Protein AF-A0AAV2QMF7-F1 (afdb_monomer_lite)

Secondary structure (DSSP, 8-state):
--HHHHHHHHHHHHHHHHHHH-HHHHHHHHHHHHHHHHHHHHHHHHHTT-GGGGSHHHHHHHIIIIIHHHHHHHTTTT--BSSS-HHHHHSPPP-------------------------SS-TTS-S----TT-TTS-------------------------TTSSS---HHHHHHHSTT--S-S--SS---B-TT-PPPHHHHHHHHHHHHHHTSHHHHHHHHHHHHHHHHTT--SS---S-SHHHHHHHHHHHHHHHHTT--S--HHHHHHHHHHHHHHHHHHHHHHHHHHHHHHHHTTS-------S-------HHHHHHHHHHHHHHHHHHHHHHHH-

Radius of gyration: 25.07 Å; chains: 1; bounding box: 83×51×61 Å

Sequence (342 aa):
IPVSERFSFLLTTLLSDIAAQDEKVREEILSTQVEVLSSLINVITRSTRDEQLRNFNAKVSLCRGPVSVLLGLARALGRSTSGDPLFLRIFPPPTIPVPVMTDATPHMAKKKSFTNFRSIIPRTLSMNIATDAISLVSCDSDRDASFRTPSHAVVGKRPILQTYQSVPYDPKCYFFQKYGSSFGASLPQATEYDHTLVFSIQHLQTVLAVAKKLLGSDVLNVLDDIAREVYNNGALKIFPYKTLRETINLVMVTLLRELLAYQKDLPVPFTRDVQIFVKGLYLSGQTELAGHQQQQVVAGQVEGGEVSTGAAQPTVNIFRLTVQANAACVDLLVWATADESG

Organism: Meganyctiphanes norvegica (NCBI:txid48144)

Structure (mmCIF, N/CA/C/O backbone):
data_AF-A0AAV2QMF7-F1
#
_entry.id   AF-A0AAV2QMF7-F1
#
loop_
_atom_site.group_PDB
_atom_site.id
_atom_site.type_symbol
_atom_site.label_atom_id
_atom_site.label_alt_id
_atom_site.label_comp_id
_atom_site.label_asym_id
_atom_site.label_entity_id
_atom_site.label_seq_id
_atom_site.pdbx_PDB_ins_code
_atom_site.Cartn_x
_atom_site.Cartn_y
_atom_site.Cartn_z
_atom_site.occupancy
_atom_site.B_iso_or_equiv
_atom_site.auth_seq_id
_atom_site.auth_comp_id
_atom_site.auth_asym_id
_atom_site.auth_atom_id
_atom_site.pdbx_PDB_model_num
ATOM 1 N N . ILE A 1 1 ? -4.443 -5.698 -14.751 1.00 86.00 1 ILE A N 1
ATOM 2 C CA . ILE A 1 1 ? -3.505 -5.987 -13.637 1.00 86.00 1 ILE A CA 1
ATOM 3 C C . ILE A 1 1 ? -3.122 -7.470 -13.596 1.00 86.00 1 ILE A C 1
ATOM 5 O O . ILE A 1 1 ? -3.929 -8.278 -14.062 1.00 86.00 1 ILE A O 1
ATOM 9 N N . PRO A 1 2 ? -1.935 -7.825 -13.071 1.00 91.19 2 PRO A N 1
ATOM 10 C CA . PRO A 1 2 ? -1.463 -9.203 -12.898 1.00 91.19 2 PRO A CA 1
ATOM 11 C C . PRO A 1 2 ? -2.437 -10.110 -12.128 1.00 91.19 2 PRO A C 1
ATOM 13 O O . PRO A 1 2 ? -3.201 -9.656 -11.277 1.00 91.19 2 PRO A O 1
ATOM 16 N N . VAL A 1 3 ? -2.395 -11.419 -12.402 1.00 92.19 3 VAL A N 1
ATOM 17 C CA . VAL A 1 3 ? -3.284 -12.415 -11.763 1.00 92.19 3 VAL A CA 1
ATOM 18 C C . VAL A 1 3 ? -3.038 -12.516 -10.255 1.00 92.19 3 VAL A C 1
ATOM 20 O O . VAL A 1 3 ? -3.988 -12.576 -9.482 1.00 92.19 3 VAL A O 1
ATOM 23 N N . SER A 1 4 ? -1.775 -12.481 -9.836 1.00 94.81 4 SER A N 1
ATOM 24 C CA . SER A 1 4 ? -1.359 -12.478 -8.428 1.00 94.81 4 SER A CA 1
ATOM 25 C C . SER A 1 4 ? -1.878 -11.258 -7.669 1.00 94.81 4 SER A C 1
ATOM 27 O O . SER A 1 4 ? -2.303 -11.385 -6.525 1.00 94.81 4 SER A O 1
ATOM 29 N N . GLU A 1 5 ? -1.919 -10.096 -8.323 1.00 94.94 5 GLU A N 1
ATOM 30 C CA . GLU A 1 5 ? -2.494 -8.880 -7.750 1.00 94.94 5 GLU A CA 1
ATOM 31 C C . GLU A 1 5 ? -4.006 -9.016 -7.537 1.00 94.94 5 GLU A C 1
ATOM 33 O O . GLU A 1 5 ? -4.508 -8.688 -6.465 1.00 94.94 5 GLU A O 1
ATOM 38 N N . ARG A 1 6 ? -4.734 -9.558 -8.526 1.00 92.19 6 ARG A N 1
ATOM 39 C CA . ARG A 1 6 ? -6.180 -9.827 -8.406 1.00 92.19 6 ARG A CA 1
ATOM 40 C C . ARG A 1 6 ? -6.476 -10.800 -7.275 1.00 92.19 6 ARG A C 1
ATOM 42 O O . ARG A 1 6 ? -7.369 -10.546 -6.475 1.00 92.19 6 ARG A O 1
ATOM 49 N N . PHE A 1 7 ? -5.736 -11.906 -7.231 1.00 94.81 7 PHE A N 1
ATOM 50 C CA . PHE A 1 7 ? -5.901 -12.930 -6.207 1.00 94.81 7 PHE A CA 1
ATOM 51 C C . PHE A 1 7 ? -5.664 -12.355 -4.811 1.00 94.81 7 PHE A C 1
ATOM 53 O O . PHE A 1 7 ? -6.526 -12.489 -3.952 1.00 94.81 7 PHE A O 1
ATOM 60 N N . SER A 1 8 ? -4.539 -11.661 -4.616 1.00 96.38 8 SER A N 1
ATOM 61 C CA . SER A 1 8 ? -4.196 -11.036 -3.337 1.00 96.38 8 SER A CA 1
ATOM 62 C C . SER A 1 8 ? -5.264 -10.029 -2.907 1.00 96.38 8 SER A C 1
ATOM 64 O O . SER A 1 8 ? -5.786 -10.126 -1.802 1.00 96.38 8 SER A O 1
ATOM 66 N N . PHE A 1 9 ? -5.702 -9.154 -3.822 1.00 93.25 9 PHE A N 1
ATOM 67 C CA . PHE A 1 9 ? -6.790 -8.212 -3.556 1.00 93.25 9 PHE A CA 1
ATOM 68 C C . PHE A 1 9 ? -8.065 -8.921 -3.088 1.00 93.25 9 PHE A C 1
ATOM 70 O O . PHE A 1 9 ? -8.631 -8.532 -2.071 1.00 93.25 9 PHE A O 1
ATOM 77 N N . LEU A 1 10 ? -8.515 -9.961 -3.799 1.00 92.50 10 LEU A N 1
ATOM 78 C CA . LEU A 1 10 ? -9.740 -10.707 -3.480 1.00 92.50 10 LEU A CA 1
ATOM 79 C C . LEU A 1 10 ? -9.632 -11.547 -2.199 1.00 92.50 10 LEU A C 1
ATOM 81 O O . LEU A 1 10 ? -10.622 -11.698 -1.486 1.00 92.50 10 LEU A O 1
ATOM 85 N N . LEU A 1 11 ? -8.453 -12.081 -1.893 1.00 94.94 11 LEU A N 1
ATOM 86 C CA . LEU A 1 11 ? -8.226 -12.828 -0.661 1.00 94.94 11 LEU A CA 1
ATOM 87 C C . LEU A 1 11 ? -8.240 -11.894 0.551 1.00 94.94 11 LEU A C 1
ATOM 89 O O . LEU A 1 11 ? -8.970 -12.140 1.505 1.00 94.94 11 LEU A O 1
ATOM 93 N N . THR A 1 12 ? -7.484 -10.795 0.496 1.00 94.19 12 THR A N 1
ATOM 94 C CA . THR A 1 12 ? -7.473 -9.777 1.556 1.00 94.19 12 THR A CA 1
ATOM 95 C C . THR A 1 12 ? -8.864 -9.199 1.766 1.00 94.19 12 THR A C 1
ATOM 97 O O . THR A 1 12 ? -9.311 -9.078 2.897 1.00 94.19 12 THR A O 1
ATOM 100 N N . THR A 1 13 ? -9.568 -8.941 0.662 1.00 89.94 13 THR A N 1
ATOM 101 C CA . THR A 1 13 ? -10.980 -8.560 0.628 1.00 89.94 13 THR A CA 1
ATOM 102 C C . THR A 1 13 ? -11.839 -9.457 1.505 1.00 89.94 13 THR A C 1
ATOM 104 O O . THR A 1 13 ? -12.491 -8.972 2.423 1.00 89.94 13 THR A O 1
ATOM 107 N N . LEU A 1 14 ? -11.821 -10.756 1.213 1.00 91.44 14 LEU A N 1
ATOM 108 C CA . LEU A 1 14 ? -12.642 -11.745 1.892 1.00 91.44 14 LEU A CA 1
ATOM 109 C C . LEU A 1 14 ? -12.274 -11.853 3.374 1.00 91.44 14 LEU A C 1
ATOM 111 O O . LEU A 1 14 ? -13.153 -11.904 4.225 1.00 91.44 14 LEU A O 1
ATOM 115 N N . LEU A 1 15 ? -10.977 -11.865 3.679 1.00 93.44 15 LEU A N 1
ATOM 116 C CA . LEU A 1 15 ? -10.480 -11.958 5.048 1.00 93.44 15 LEU A CA 1
ATOM 117 C C . LEU A 1 15 ? -10.889 -10.746 5.890 1.00 93.44 15 LEU A C 1
ATOM 119 O O . LEU A 1 15 ? -11.312 -10.921 7.027 1.00 93.44 15 LEU A O 1
ATOM 123 N N . SER A 1 16 ? -10.804 -9.533 5.343 1.00 90.56 16 SER A N 1
ATOM 124 C CA . SER A 1 16 ? -11.229 -8.332 6.063 1.00 90.56 16 SER A CA 1
ATOM 125 C C . SER A 1 16 ? -12.748 -8.293 6.267 1.00 90.56 16 SER A C 1
ATOM 127 O O . SER A 1 16 ? -13.198 -7.922 7.348 1.00 90.56 16 SER A O 1
ATOM 129 N N . ASP A 1 17 ? -13.533 -8.771 5.293 1.00 87.88 17 ASP A N 1
ATOM 130 C CA . ASP A 1 17 ? -14.988 -8.906 5.440 1.00 87.88 17 ASP A CA 1
ATOM 131 C C . ASP A 1 17 ? -15.342 -9.939 6.545 1.00 87.88 17 ASP A C 1
ATOM 133 O O . ASP A 1 17 ? -16.231 -9.691 7.359 1.00 87.88 17 ASP A O 1
ATOM 137 N N . ILE A 1 18 ? -14.605 -11.058 6.646 1.00 90.75 18 ILE A N 1
ATOM 138 C CA . ILE A 1 18 ? -14.751 -12.045 7.739 1.00 90.75 18 ILE A CA 1
ATOM 139 C C . ILE A 1 18 ? -14.362 -11.432 9.091 1.00 90.75 18 ILE A C 1
ATOM 141 O O . ILE A 1 18 ? -15.109 -11.559 10.055 1.00 90.75 18 ILE A O 1
ATOM 145 N N . ALA A 1 19 ? -13.220 -10.744 9.167 1.00 91.69 19 ALA A N 1
ATOM 146 C CA . ALA A 1 19 ? -12.740 -10.112 10.396 1.00 91.69 19 ALA A CA 1
ATOM 147 C C . ALA A 1 19 ? -13.703 -9.032 10.919 1.00 91.69 19 ALA A C 1
ATOM 149 O O . ALA A 1 19 ? -13.799 -8.814 12.128 1.00 91.69 19 ALA A O 1
ATOM 150 N N . ALA A 1 20 ? -14.422 -8.350 10.024 1.00 88.38 20 ALA A N 1
ATOM 151 C CA . ALA A 1 20 ? -15.444 -7.385 10.411 1.00 88.38 20 ALA A CA 1
ATOM 152 C C . ALA A 1 20 ? -16.624 -8.082 11.109 1.00 88.38 20 ALA A C 1
ATOM 154 O O . ALA A 1 20 ? -17.065 -7.623 12.163 1.00 88.38 20 ALA A O 1
ATOM 155 N N . GLN A 1 21 ? -17.067 -9.224 10.571 1.00 87.62 21 GLN A N 1
ATOM 156 C CA . GLN A 1 21 ? -18.252 -9.953 11.038 1.00 87.62 21 GLN A CA 1
ATOM 157 C C . GLN A 1 21 ? -18.001 -10.893 12.227 1.00 87.62 21 GLN A C 1
ATOM 159 O O . GLN A 1 21 ? -18.918 -11.111 13.018 1.00 87.62 21 GLN A O 1
ATOM 164 N N . ASP A 1 22 ? -16.798 -11.458 12.367 1.00 90.69 22 ASP A N 1
ATOM 165 C CA . ASP A 1 22 ? -16.467 -12.420 13.426 1.00 90.69 22 ASP A CA 1
ATOM 166 C C . ASP A 1 22 ? -15.308 -11.933 14.307 1.00 90.69 22 ASP A C 1
ATOM 168 O O . ASP A 1 22 ? -14.131 -11.979 13.940 1.00 90.69 22 ASP A O 1
ATOM 172 N N . GLU A 1 23 ? -15.654 -11.511 15.524 1.00 91.69 23 GLU A N 1
ATOM 173 C CA . GLU A 1 23 ? -14.710 -11.021 16.533 1.00 91.69 23 GLU A CA 1
ATOM 174 C C . GLU A 1 23 ? -13.682 -12.064 16.972 1.00 91.69 23 GLU A C 1
ATOM 176 O O . GLU A 1 23 ? -12.573 -11.694 17.355 1.00 91.69 23 GLU A O 1
ATOM 181 N N . LYS A 1 24 ? -14.012 -13.361 16.910 1.00 95.12 24 LYS A N 1
ATOM 182 C CA . LYS A 1 24 ? -13.142 -14.425 17.436 1.00 95.12 24 LYS A CA 1
ATOM 183 C C . LYS A 1 24 ? -11.885 -14.617 16.599 1.00 95.12 24 LYS A C 1
ATOM 185 O O . LYS A 1 24 ? -10.844 -14.962 17.144 1.00 95.12 24 LYS A O 1
ATOM 190 N N . VAL A 1 25 ? -11.998 -14.405 15.289 1.00 95.19 25 VAL A N 1
ATOM 191 C CA . VAL A 1 25 ? -10.900 -14.563 14.320 1.00 95.19 25 VAL A CA 1
ATOM 192 C C . VAL A 1 25 ? -10.323 -13.223 13.865 1.00 95.19 25 VAL A C 1
ATOM 194 O O . VAL A 1 25 ? -9.306 -13.198 13.174 1.00 95.19 25 VAL A O 1
ATOM 197 N N . ARG A 1 26 ? -10.950 -12.100 14.250 1.00 94.25 26 ARG A N 1
ATOM 198 C CA . ARG A 1 26 ? -10.574 -10.746 13.824 1.00 94.25 26 ARG A CA 1
ATOM 199 C C . ARG A 1 26 ? -9.091 -10.467 14.043 1.00 94.25 26 ARG A C 1
ATOM 201 O O . ARG A 1 26 ? -8.394 -10.155 13.084 1.00 94.25 26 ARG A O 1
ATOM 208 N N . GLU A 1 27 ? -8.605 -10.606 15.273 1.00 95.25 27 GLU A N 1
ATOM 209 C CA . GLU A 1 27 ? -7.217 -10.255 15.600 1.00 95.25 27 GLU A CA 1
ATOM 210 C C . GLU A 1 27 ? -6.204 -11.158 14.887 1.00 95.25 27 GLU A C 1
ATOM 212 O O . GLU A 1 27 ? -5.203 -10.668 14.370 1.00 95.25 27 GLU A O 1
ATOM 217 N N . GLU A 1 28 ? -6.492 -12.458 14.773 1.00 96.94 28 GLU A N 1
ATOM 218 C CA . GLU A 1 28 ? -5.644 -13.403 14.037 1.00 96.94 28 GLU A CA 1
ATOM 219 C C . GLU A 1 28 ? -5.527 -13.008 12.558 1.00 96.94 28 GLU A C 1
ATOM 221 O O . GLU A 1 28 ? -4.426 -12.974 12.000 1.00 96.94 28 GLU A O 1
ATOM 226 N N . ILE A 1 29 ? -6.648 -12.639 11.929 1.00 96.62 29 ILE A N 1
ATOM 227 C CA . ILE A 1 29 ? -6.669 -12.177 10.540 1.00 96.62 29 ILE A CA 1
ATOM 228 C C . ILE A 1 29 ? -5.890 -10.868 10.390 1.00 96.62 29 ILE A C 1
ATOM 230 O O . ILE A 1 29 ? -5.050 -10.767 9.493 1.00 96.62 29 ILE A O 1
ATOM 234 N N . LEU A 1 30 ? -6.151 -9.870 11.240 1.00 95.62 30 LEU A N 1
ATOM 235 C CA . LEU A 1 30 ? -5.487 -8.567 11.155 1.00 95.62 30 LEU A CA 1
ATOM 236 C C . LEU A 1 30 ? -3.976 -8.701 11.365 1.00 95.62 30 LEU A C 1
ATOM 238 O O . LEU A 1 30 ? -3.201 -8.171 10.566 1.00 95.62 30 LEU A O 1
ATOM 242 N N . SER A 1 31 ? -3.560 -9.463 12.377 1.00 97.12 31 SER A N 1
ATOM 243 C CA . SER A 1 31 ? -2.152 -9.733 12.661 1.00 97.12 31 SER A CA 1
ATOM 244 C C . SER A 1 31 ? -1.474 -10.427 11.477 1.00 97.12 31 SER A C 1
ATOM 246 O O . SER A 1 31 ? -0.483 -9.923 10.946 1.00 97.12 31 SER A O 1
ATOM 248 N N . THR A 1 32 ? -2.089 -11.486 10.939 1.00 97.81 32 THR A N 1
ATOM 249 C CA . THR A 1 32 ? -1.570 -12.207 9.765 1.00 97.81 32 THR A CA 1
ATOM 250 C C . THR A 1 32 ? -1.454 -11.298 8.537 1.00 97.81 32 THR A C 1
ATOM 252 O O . THR A 1 32 ? -0.455 -11.341 7.818 1.00 97.81 32 THR A O 1
ATOM 255 N N . GLN A 1 33 ? -2.446 -10.441 8.271 1.00 97.25 33 GLN A N 1
ATOM 256 C CA . GLN A 1 33 ? -2.397 -9.506 7.141 1.00 97.25 33 GLN A CA 1
ATOM 257 C C . GLN A 1 33 ? -1.235 -8.508 7.271 1.00 97.25 33 GLN A C 1
ATOM 259 O O . GLN A 1 33 ? -0.536 -8.247 6.286 1.00 97.25 33 GLN A O 1
ATOM 264 N N . VAL A 1 34 ? -0.997 -7.980 8.476 1.00 98.06 34 VAL A N 1
ATOM 265 C CA . VAL A 1 34 ? 0.117 -7.064 8.774 1.00 98.06 34 VAL A CA 1
ATOM 266 C C . VAL A 1 34 ? 1.467 -7.780 8.666 1.00 98.06 34 VAL A C 1
ATOM 268 O O . VAL A 1 34 ? 2.410 -7.237 8.082 1.00 98.06 34 VAL A O 1
ATOM 271 N N . GLU A 1 35 ? 1.566 -9.014 9.159 1.00 98.19 35 GLU A N 1
ATOM 272 C CA . GLU A 1 35 ? 2.768 -9.845 9.042 1.00 98.19 35 GLU A CA 1
ATOM 273 C C . GLU A 1 35 ? 3.115 -10.150 7.583 1.00 98.19 35 GLU A C 1
ATOM 275 O O . GLU A 1 35 ? 4.265 -9.979 7.168 1.00 98.19 35 GLU A O 1
ATOM 280 N N . VAL A 1 36 ? 2.125 -10.535 6.771 1.00 98.06 36 VAL A N 1
ATOM 281 C CA . VAL A 1 36 ? 2.316 -10.792 5.337 1.00 98.06 36 VAL A CA 1
ATOM 282 C C . VAL A 1 36 ? 2.730 -9.513 4.609 1.00 98.06 36 VAL A C 1
ATOM 284 O O . VAL A 1 36 ? 3.658 -9.561 3.799 1.00 98.06 36 VAL A O 1
ATOM 287 N N . LEU A 1 37 ? 2.116 -8.364 4.919 1.00 98.38 37 LEU A N 1
ATOM 288 C CA . LEU A 1 37 ? 2.515 -7.068 4.360 1.00 98.38 37 LEU A CA 1
ATOM 289 C C . LEU A 1 37 ? 3.988 -6.769 4.670 1.00 98.38 37 LEU A C 1
ATOM 291 O O . LEU A 1 37 ? 4.770 -6.463 3.766 1.00 98.38 37 LEU A O 1
ATOM 295 N N . SER A 1 38 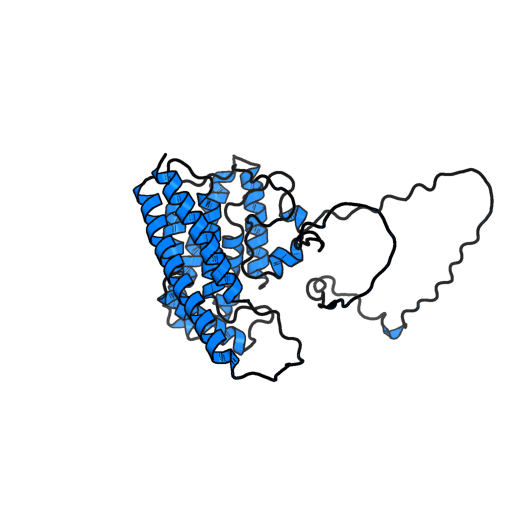? 4.375 -6.902 5.939 1.00 98.25 38 SER A N 1
ATOM 296 C CA . SER A 1 38 ? 5.746 -6.677 6.396 1.00 98.25 38 SER A CA 1
ATOM 297 C C . SER A 1 38 ? 6.732 -7.635 5.727 1.00 98.25 38 SER A C 1
ATOM 299 O O . SER A 1 38 ? 7.778 -7.212 5.228 1.00 98.25 38 SER A O 1
ATOM 301 N N . SER A 1 39 ? 6.392 -8.922 5.647 1.00 98.12 39 SER A N 1
ATOM 302 C CA . SER A 1 39 ? 7.209 -9.949 5.001 1.00 98.12 39 SER A CA 1
ATOM 303 C C . SER A 1 39 ? 7.415 -9.662 3.512 1.00 98.12 39 SER A C 1
ATOM 305 O O . SER A 1 39 ? 8.555 -9.647 3.044 1.00 98.12 39 SER A O 1
ATOM 307 N N . LEU A 1 40 ? 6.349 -9.329 2.776 1.00 97.75 40 LEU A N 1
ATOM 308 C CA . LEU A 1 40 ? 6.420 -8.981 1.353 1.00 97.75 40 LEU A CA 1
ATOM 309 C C . LEU A 1 40 ? 7.310 -7.765 1.106 1.00 97.75 40 LEU A C 1
ATOM 311 O O . LEU A 1 40 ? 8.187 -7.813 0.243 1.00 97.75 40 LEU A O 1
ATOM 315 N N . ILE A 1 41 ? 7.129 -6.694 1.882 1.00 98.25 41 ILE A N 1
ATOM 316 C CA . ILE A 1 41 ? 7.960 -5.492 1.761 1.00 98.25 41 ILE A CA 1
ATOM 317 C C . ILE A 1 41 ? 9.418 -5.819 2.082 1.00 98.25 41 ILE A C 1
ATOM 319 O O . ILE A 1 41 ? 10.323 -5.395 1.366 1.00 98.25 41 ILE A O 1
ATOM 323 N N . ASN A 1 42 ? 9.668 -6.621 3.116 1.00 97.38 42 ASN A N 1
ATOM 324 C CA . ASN A 1 42 ? 11.018 -7.046 3.461 1.00 97.38 42 ASN A CA 1
ATOM 325 C C . ASN A 1 42 ? 11.670 -7.884 2.361 1.00 97.38 42 ASN A C 1
ATOM 327 O O . ASN A 1 42 ? 12.850 -7.668 2.088 1.00 97.38 42 ASN A O 1
ATOM 331 N N . VAL A 1 43 ? 10.930 -8.791 1.719 1.00 96.69 43 VAL A N 1
ATOM 332 C CA . VAL A 1 43 ? 11.403 -9.541 0.548 1.00 96.69 43 VAL A CA 1
ATOM 333 C C . VAL A 1 43 ? 11.747 -8.577 -0.582 1.00 96.69 43 VAL A C 1
ATOM 335 O O . VAL A 1 43 ? 12.875 -8.606 -1.057 1.00 96.69 43 VAL A O 1
ATOM 338 N N . ILE A 1 44 ? 10.838 -7.667 -0.945 1.00 96.94 44 ILE A N 1
ATOM 339 C CA . ILE A 1 44 ? 11.048 -6.702 -2.033 1.00 96.94 44 ILE A CA 1
ATOM 340 C C . ILE A 1 44 ? 12.289 -5.841 -1.772 1.00 96.94 44 ILE A C 1
ATOM 342 O O . ILE A 1 44 ? 13.188 -5.793 -2.608 1.00 96.94 44 ILE A O 1
ATOM 346 N N . THR A 1 45 ? 12.398 -5.213 -0.598 1.00 95.75 45 THR A N 1
ATOM 347 C CA . THR A 1 45 ? 13.546 -4.353 -0.271 1.00 95.75 45 THR A CA 1
ATOM 348 C C . THR A 1 45 ? 14.859 -5.127 -0.119 1.00 95.75 45 THR A C 1
ATOM 350 O O . THR A 1 45 ? 15.935 -4.566 -0.317 1.00 95.75 45 THR A O 1
ATOM 353 N N . ARG A 1 46 ? 14.820 -6.404 0.284 1.00 94.06 46 ARG A N 1
ATOM 354 C CA . ARG A 1 46 ? 16.026 -7.246 0.291 1.00 94.06 46 ARG A CA 1
ATOM 355 C C . ARG A 1 46 ? 16.441 -7.584 -1.133 1.00 94.06 46 ARG A C 1
ATOM 357 O O . ARG A 1 46 ? 17.615 -7.438 -1.449 1.00 94.06 46 ARG A O 1
ATOM 364 N N . SER A 1 47 ? 15.488 -7.946 -1.992 1.00 92.81 47 SER A N 1
ATOM 365 C CA . SER A 1 47 ? 15.751 -8.228 -3.400 1.00 92.81 47 SER A CA 1
ATOM 366 C C . SER A 1 47 ? 16.397 -7.037 -4.099 1.00 92.81 47 SER A C 1
ATOM 368 O O . SER A 1 47 ? 17.369 -7.241 -4.812 1.00 92.81 47 SER A O 1
ATOM 370 N N . THR A 1 48 ? 15.966 -5.794 -3.844 1.00 90.69 48 THR A N 1
ATOM 371 C CA . THR A 1 48 ? 16.590 -4.603 -4.463 1.00 90.69 48 THR A CA 1
ATOM 372 C C . THR A 1 48 ? 18.069 -4.404 -4.106 1.00 90.69 48 THR A C 1
ATOM 374 O O . THR A 1 48 ? 18.723 -3.561 -4.708 1.00 90.69 48 THR A O 1
ATOM 377 N N . ARG A 1 49 ? 18.599 -5.141 -3.122 1.00 88.62 49 ARG A N 1
ATOM 378 C CA . ARG A 1 49 ? 20.012 -5.120 -2.707 1.00 88.62 49 ARG A CA 1
ATOM 379 C C . ARG A 1 49 ? 20.762 -6.402 -3.082 1.00 88.62 49 ARG A C 1
ATOM 381 O O . ARG A 1 49 ? 21.944 -6.515 -2.779 1.00 88.62 49 ARG A O 1
ATOM 388 N N . ASP A 1 50 ? 20.071 -7.378 -3.660 1.00 88.56 50 ASP A N 1
ATOM 389 C CA . ASP A 1 50 ? 20.619 -8.689 -3.983 1.00 88.56 50 ASP A CA 1
ATOM 390 C C . ASP A 1 50 ? 21.249 -8.675 -5.383 1.00 88.56 50 ASP A C 1
ATOM 392 O O . ASP A 1 50 ? 20.595 -8.344 -6.374 1.00 88.56 50 ASP A O 1
ATOM 396 N N . GLU A 1 51 ? 22.510 -9.093 -5.478 1.00 78.69 51 GLU A N 1
ATOM 397 C CA . GLU A 1 51 ? 23.230 -9.263 -6.746 1.00 78.69 51 GLU A CA 1
ATOM 398 C C . GLU A 1 51 ? 22.519 -10.248 -7.693 1.00 78.69 51 GLU A C 1
ATOM 400 O O . GLU A 1 51 ? 22.610 -10.113 -8.915 1.00 78.69 51 GLU A O 1
ATOM 405 N N . GLN A 1 52 ? 21.751 -11.210 -7.161 1.00 77.38 52 GLN A N 1
ATOM 406 C CA . GLN A 1 52 ? 20.949 -12.144 -7.963 1.00 77.38 52 GLN A CA 1
ATOM 407 C C . GLN A 1 52 ? 19.859 -11.442 -8.783 1.00 77.38 52 GLN A C 1
ATOM 409 O O . GLN A 1 52 ? 19.426 -11.971 -9.811 1.00 77.38 52 GLN A O 1
ATOM 414 N N . LEU A 1 53 ? 19.448 -10.228 -8.398 1.00 82.25 53 LEU A N 1
ATOM 415 C CA . LEU A 1 53 ? 18.468 -9.439 -9.143 1.00 82.25 53 LEU A CA 1
ATOM 416 C C . LEU A 1 53 ? 19.017 -8.918 -10.483 1.00 82.25 53 LEU A C 1
ATOM 418 O O . LEU A 1 53 ? 18.261 -8.392 -11.297 1.00 82.25 53 LEU A O 1
ATOM 422 N N . ARG A 1 54 ? 20.309 -9.133 -10.773 1.00 79.56 54 ARG A N 1
ATOM 423 C CA . ARG A 1 54 ? 20.890 -8.948 -12.113 1.00 79.56 54 ARG A CA 1
ATOM 424 C C . ARG A 1 54 ? 20.363 -9.970 -13.122 1.00 79.56 54 ARG A C 1
ATOM 426 O O . ARG A 1 54 ? 20.308 -9.666 -14.311 1.00 79.56 54 ARG A O 1
ATOM 433 N N . ASN A 1 55 ? 19.937 -11.152 -12.670 1.00 92.00 55 ASN A N 1
ATOM 434 C CA . ASN A 1 55 ? 19.306 -12.148 -13.530 1.00 92.00 55 ASN A CA 1
ATOM 435 C C . ASN A 1 55 ? 17.900 -11.683 -13.939 1.00 92.00 55 ASN A C 1
ATOM 437 O O . ASN A 1 55 ? 17.026 -11.462 -13.099 1.00 92.00 55 ASN A O 1
ATOM 441 N N . PHE A 1 56 ? 17.651 -11.605 -15.245 1.00 92.81 56 PHE A N 1
ATOM 442 C CA . PHE A 1 56 ? 16.360 -11.186 -15.784 1.00 92.81 56 PHE A CA 1
ATOM 443 C C . PHE A 1 56 ? 15.186 -12.057 -15.294 1.00 92.81 56 PHE A C 1
ATOM 445 O O . PHE A 1 56 ? 14.117 -11.538 -14.979 1.00 92.81 56 PHE A O 1
ATOM 452 N N . ASN A 1 57 ? 15.379 -13.369 -15.123 1.00 93.44 57 ASN A N 1
ATOM 453 C CA . ASN A 1 57 ? 14.323 -14.245 -14.597 1.00 93.44 57 ASN A CA 1
ATOM 454 C C . ASN A 1 57 ? 13.964 -13.928 -13.135 1.00 93.44 57 ASN A C 1
ATOM 456 O O . ASN A 1 57 ? 12.804 -14.083 -12.735 1.00 93.44 57 ASN A O 1
ATOM 460 N N . ALA A 1 58 ? 14.927 -13.448 -12.341 1.00 94.44 58 ALA A N 1
ATOM 461 C CA . ALA A 1 58 ? 14.677 -12.992 -10.976 1.00 94.44 58 ALA A CA 1
ATOM 462 C C . ALA A 1 58 ? 13.842 -11.701 -10.975 1.00 94.44 58 ALA A C 1
ATOM 464 O O . ALA A 1 58 ? 12.863 -11.613 -10.234 1.00 94.44 58 ALA A O 1
ATOM 465 N N . LYS A 1 59 ? 14.144 -10.756 -11.880 1.00 95.19 59 LYS A N 1
ATOM 466 C CA . LYS A 1 59 ? 13.354 -9.529 -12.103 1.00 95.19 59 LYS A CA 1
ATOM 467 C C . LYS A 1 59 ? 11.899 -9.844 -12.462 1.00 95.19 59 LYS A C 1
ATOM 469 O O . LYS A 1 59 ? 10.972 -9.348 -11.823 1.00 95.19 59 LYS A O 1
ATOM 474 N N . VAL A 1 60 ? 11.691 -10.744 -13.427 1.00 95.56 60 VAL A N 1
ATOM 475 C CA . VAL A 1 60 ? 10.350 -11.197 -13.837 1.00 95.56 60 VAL A CA 1
ATOM 476 C C . VAL A 1 60 ? 9.603 -11.850 -12.671 1.00 95.56 60 VAL A C 1
ATOM 478 O O . VAL A 1 60 ? 8.420 -11.573 -12.465 1.00 95.56 60 VAL A O 1
ATOM 481 N N . SER A 1 61 ? 10.282 -12.686 -11.881 1.00 95.12 61 SER A N 1
ATOM 482 C CA . SER A 1 61 ? 9.689 -13.356 -10.716 1.00 95.12 61 SER A CA 1
ATOM 483 C C . SER A 1 61 ? 9.298 -12.367 -9.615 1.00 95.12 61 SER A C 1
ATOM 485 O O . SER A 1 61 ? 8.212 -12.492 -9.046 1.00 95.12 61 SER A O 1
ATOM 487 N N . LEU A 1 62 ? 10.126 -11.347 -9.366 1.00 96.19 62 LEU A N 1
ATOM 488 C CA . LEU A 1 62 ? 9.844 -10.268 -8.418 1.00 96.19 62 LEU A CA 1
ATOM 489 C C . LEU A 1 62 ? 8.583 -9.483 -8.818 1.00 96.19 62 LEU A C 1
ATOM 491 O O . LEU A 1 62 ? 7.684 -9.294 -7.996 1.00 96.19 62 LEU A O 1
ATOM 495 N N . CYS A 1 63 ? 8.485 -9.085 -10.092 1.00 95.94 63 CYS A N 1
ATOM 496 C CA . CYS A 1 63 ? 7.324 -8.376 -10.633 1.00 95.94 63 CYS A CA 1
ATOM 497 C C . CYS A 1 63 ? 6.054 -9.235 -10.606 1.00 95.94 63 CYS A C 1
ATOM 499 O O . CYS A 1 63 ? 4.997 -8.766 -10.180 1.00 95.94 63 CYS A O 1
ATOM 501 N N . ARG A 1 64 ? 6.145 -10.501 -11.038 1.00 94.81 64 ARG A N 1
ATOM 502 C CA . ARG A 1 64 ? 5.004 -11.428 -11.117 1.00 94.81 64 ARG A CA 1
ATOM 503 C C . ARG A 1 64 ? 4.483 -11.842 -9.742 1.00 94.81 64 ARG A C 1
ATOM 505 O O . ARG A 1 64 ? 3.280 -12.049 -9.598 1.00 94.81 64 ARG A O 1
ATOM 512 N N . GLY A 1 65 ? 5.368 -12.017 -8.768 1.00 95.75 65 GLY A N 1
ATOM 513 C CA . GLY A 1 65 ? 5.036 -12.488 -7.427 1.00 95.75 65 GLY A CA 1
ATOM 514 C C . GLY A 1 65 ? 4.984 -11.336 -6.423 1.00 95.75 65 GLY A C 1
ATOM 515 O O . GLY A 1 65 ? 3.955 -10.662 -6.370 1.00 95.75 65 GLY A O 1
ATOM 516 N N . PRO A 1 66 ? 6.054 -11.103 -5.636 1.00 97.19 66 PRO A N 1
ATOM 517 C CA . PRO A 1 66 ? 6.031 -10.201 -4.483 1.00 97.19 66 PRO A CA 1
ATOM 518 C C . PRO A 1 66 ? 5.431 -8.818 -4.751 1.00 97.19 66 PRO A C 1
ATOM 520 O O . PRO A 1 66 ? 4.553 -8.395 -4.004 1.00 97.19 66 PRO A O 1
ATOM 523 N N . VAL A 1 67 ? 5.840 -8.138 -5.830 1.00 97.31 67 VAL A N 1
ATOM 524 C CA . VAL A 1 67 ? 5.343 -6.788 -6.155 1.00 97.31 67 VAL A CA 1
ATOM 525 C C . VAL A 1 67 ? 3.845 -6.812 -6.449 1.00 97.31 67 VAL A C 1
ATOM 527 O O . VAL A 1 67 ? 3.083 -6.041 -5.873 1.00 97.31 67 VAL A O 1
ATOM 530 N N . SER A 1 68 ? 3.401 -7.726 -7.312 1.00 96.12 68 SER A N 1
ATOM 531 C CA . SER A 1 68 ? 1.983 -7.850 -7.660 1.00 96.12 68 SER A CA 1
ATOM 532 C C . SER A 1 68 ? 1.127 -8.243 -6.450 1.00 96.12 68 SER A C 1
ATOM 534 O O . SER A 1 68 ? 0.049 -7.690 -6.254 1.00 96.12 68 SER A O 1
ATOM 536 N N . VAL A 1 69 ? 1.598 -9.170 -5.608 1.00 98.00 69 VAL A N 1
ATOM 537 C CA . VAL A 1 69 ? 0.879 -9.586 -4.392 1.00 98.00 69 VAL A CA 1
ATOM 538 C C . VAL A 1 69 ? 0.766 -8.426 -3.403 1.00 98.00 69 VAL A C 1
ATOM 540 O O . VAL A 1 69 ? -0.322 -8.209 -2.867 1.00 98.00 69 VAL A O 1
ATOM 543 N N . LEU A 1 70 ? 1.840 -7.652 -3.211 1.00 98.12 70 LEU A N 1
ATOM 544 C CA . LEU A 1 70 ? 1.841 -6.456 -2.368 1.00 98.12 70 LEU A CA 1
ATOM 545 C C . LEU A 1 70 ? 0.791 -5.439 -2.833 1.00 98.12 70 LEU A C 1
ATOM 547 O O . LEU A 1 70 ? 0.008 -4.963 -2.016 1.00 98.12 70 LEU A O 1
ATOM 551 N N . LEU A 1 71 ? 0.743 -5.139 -4.136 1.00 96.75 71 LEU A N 1
ATOM 552 C CA . LEU A 1 71 ? -0.233 -4.198 -4.695 1.00 96.75 71 LEU A CA 1
ATOM 553 C C . LEU A 1 71 ? -1.679 -4.654 -4.470 1.00 96.75 71 LEU A C 1
ATOM 555 O O . LEU A 1 71 ? -2.559 -3.823 -4.272 1.00 96.75 71 LEU A O 1
ATOM 559 N N . GLY A 1 72 ? -1.951 -5.958 -4.507 1.00 95.31 72 GLY A N 1
ATOM 560 C CA . GLY A 1 72 ? -3.286 -6.482 -4.216 1.00 95.31 72 GLY A CA 1
ATOM 561 C C . GLY A 1 72 ? -3.641 -6.361 -2.734 1.00 95.31 72 GLY A C 1
ATOM 562 O O . GLY A 1 72 ? -4.708 -5.849 -2.404 1.00 95.31 72 GLY A O 1
ATOM 563 N N . LEU A 1 73 ? -2.716 -6.771 -1.861 1.00 96.50 73 LEU A N 1
ATOM 564 C CA . LEU A 1 73 ? -2.878 -6.768 -0.406 1.00 96.50 73 LEU A CA 1
ATOM 565 C C . LEU A 1 73 ? -3.098 -5.348 0.118 1.00 96.50 73 LEU A C 1
ATOM 567 O O . LEU A 1 73 ? -4.098 -5.071 0.771 1.00 96.50 73 LEU A O 1
ATOM 571 N N . ALA A 1 74 ? -2.193 -4.427 -0.211 1.00 95.94 74 ALA A N 1
ATOM 572 C CA . ALA A 1 74 ? -2.223 -3.069 0.319 1.00 95.94 74 ALA A CA 1
ATOM 573 C C . ALA A 1 74 ? -3.445 -2.259 -0.156 1.00 95.94 74 ALA A C 1
ATOM 575 O O . ALA A 1 74 ? -3.906 -1.382 0.562 1.00 95.94 74 ALA A O 1
ATOM 576 N N . ARG A 1 75 ? -4.039 -2.586 -1.316 1.00 91.56 75 ARG A N 1
ATOM 577 C CA . ARG A 1 75 ? -5.283 -1.947 -1.799 1.00 91.56 75 ARG A CA 1
ATOM 578 C C . ARG A 1 75 ? -6.543 -2.367 -1.039 1.00 91.56 75 ARG A C 1
ATOM 580 O O . ARG A 1 75 ? -7.586 -1.735 -1.226 1.00 91.56 75 ARG A O 1
ATOM 587 N N . ALA A 1 76 ? -6.480 -3.453 -0.268 1.00 90.38 76 ALA A N 1
ATOM 588 C CA . ALA A 1 76 ? -7.637 -4.048 0.396 1.00 90.38 76 ALA A CA 1
ATOM 589 C C . ALA A 1 76 ? -7.474 -4.246 1.913 1.00 90.38 76 ALA A C 1
ATOM 591 O O . ALA A 1 76 ? -8.463 -4.542 2.575 1.00 90.38 76 ALA A O 1
ATOM 592 N N . LEU A 1 77 ? -6.268 -4.120 2.467 1.00 91.94 77 LEU A N 1
ATOM 593 C CA . LEU A 1 77 ? -6.013 -4.386 3.882 1.00 91.94 77 LEU A CA 1
ATOM 594 C C . LEU A 1 77 ? -6.769 -3.397 4.779 1.00 91.94 77 LEU A C 1
ATOM 596 O O . LEU A 1 77 ? -6.765 -2.195 4.530 1.00 91.94 77 LEU A O 1
ATOM 600 N N . GLY A 1 78 ? -7.394 -3.927 5.835 1.00 82.00 78 GLY A N 1
ATOM 601 C CA . GLY A 1 78 ? -8.027 -3.132 6.895 1.00 82.00 78 GLY A CA 1
ATOM 602 C C . GLY A 1 78 ? -9.337 -2.453 6.519 1.00 82.00 78 GLY A C 1
ATOM 603 O O . GLY A 1 78 ? -9.841 -1.632 7.275 1.00 82.00 78 GLY A O 1
ATOM 604 N N . ARG A 1 79 ? -9.907 -2.802 5.369 1.00 80.12 79 ARG A N 1
ATOM 605 C CA . ARG A 1 79 ? -11.208 -2.289 4.947 1.00 80.12 79 ARG A CA 1
ATOM 606 C C . ARG A 1 79 ? -12.362 -3.072 5.586 1.00 80.12 79 ARG A C 1
ATOM 608 O O . ARG A 1 79 ? -12.271 -4.285 5.763 1.00 80.12 79 ARG A O 1
ATOM 615 N N . SER A 1 80 ? -13.497 -2.416 5.750 1.00 73.25 80 SER A N 1
ATOM 616 C CA . SER A 1 80 ? -14.763 -3.052 6.125 1.00 73.25 80 SER A CA 1
ATOM 617 C C . SER A 1 80 ? -15.929 -2.291 5.500 1.00 73.25 80 SER A C 1
ATOM 619 O O . SER A 1 80 ? -15.872 -1.073 5.311 1.00 73.25 80 SER A O 1
ATOM 621 N N . THR A 1 81 ? -16.977 -3.016 5.113 1.00 67.50 81 THR A N 1
ATOM 622 C CA . THR A 1 81 ? -18.169 -2.448 4.473 1.00 67.50 81 THR A CA 1
ATOM 623 C C . THR A 1 81 ? -19.400 -2.720 5.304 1.00 67.50 81 THR A C 1
ATOM 625 O O . THR A 1 81 ? -19.643 -3.876 5.643 1.00 67.50 81 THR A O 1
ATOM 628 N N . SER A 1 82 ? -20.229 -1.700 5.524 1.00 62.50 82 SER A N 1
ATOM 629 C CA . SER A 1 82 ? -21.612 -1.948 5.928 1.00 62.50 82 SER A CA 1
ATOM 630 C C . SER A 1 82 ? -22.394 -2.551 4.752 1.00 62.50 82 SER A C 1
ATOM 632 O O . SER A 1 82 ? -22.268 -2.113 3.603 1.00 62.50 82 SER A O 1
ATOM 634 N N . GLY A 1 83 ? -23.187 -3.587 5.028 1.00 71.38 83 GLY A N 1
ATOM 635 C CA . GLY A 1 83 ? -24.003 -4.281 4.028 1.00 71.38 83 GLY A CA 1
ATOM 636 C C . GLY A 1 83 ? -23.275 -5.421 3.307 1.00 71.38 83 GLY A C 1
ATOM 637 O O . GLY A 1 83 ? -22.527 -6.177 3.924 1.00 71.38 83 GLY A O 1
ATOM 638 N N . ASP A 1 84 ? -23.540 -5.580 2.006 1.00 71.62 84 ASP A N 1
ATOM 639 C CA . ASP A 1 84 ? -23.018 -6.712 1.234 1.00 71.62 84 ASP A CA 1
ATOM 640 C C . ASP A 1 84 ? -21.482 -6.658 1.109 1.00 71.62 84 ASP A C 1
ATOM 642 O O . ASP A 1 84 ? -20.950 -5.662 0.593 1.00 71.62 84 ASP A O 1
ATOM 646 N N . PRO A 1 85 ? -20.768 -7.744 1.479 1.00 78.88 85 PRO A N 1
ATOM 647 C CA . PRO A 1 85 ? -19.328 -7.882 1.281 1.00 78.88 85 PRO A CA 1
ATOM 648 C C . PRO A 1 85 ? -18.907 -7.504 -0.139 1.00 78.88 85 PRO A C 1
ATOM 650 O O . PRO A 1 85 ? -19.549 -7.906 -1.118 1.00 78.88 85 PRO A O 1
ATOM 653 N N . LEU A 1 86 ? -17.789 -6.783 -0.294 1.00 77.69 86 LEU A N 1
ATOM 654 C CA . LEU A 1 86 ? -17.346 -6.332 -1.621 1.00 77.69 86 LEU A CA 1
ATOM 655 C C . LEU A 1 86 ? -17.169 -7.505 -2.587 1.00 77.69 86 LEU A C 1
ATOM 657 O O . LEU A 1 86 ? -17.416 -7.355 -3.782 1.00 77.69 86 LEU A O 1
ATOM 661 N N . PHE A 1 87 ? -16.763 -8.671 -2.084 1.00 81.81 87 PHE A N 1
ATOM 662 C CA . PHE A 1 87 ? -16.650 -9.868 -2.906 1.00 81.81 87 PHE A CA 1
ATOM 663 C C . PHE A 1 87 ? -17.965 -10.196 -3.633 1.00 81.81 87 PHE A C 1
ATOM 665 O O . PHE A 1 87 ? -17.949 -10.417 -4.843 1.00 81.81 87 PHE A O 1
ATOM 672 N N . LEU A 1 88 ? -19.101 -10.144 -2.931 1.00 81.12 88 LEU A N 1
ATOM 673 C CA . LEU A 1 88 ? -20.429 -10.397 -3.502 1.00 81.12 88 LEU A CA 1
ATOM 674 C C . LEU A 1 88 ? -20.890 -9.266 -4.424 1.00 81.12 88 LEU A C 1
ATOM 676 O O . LEU A 1 88 ? -21.665 -9.492 -5.345 1.00 81.12 88 LEU A O 1
ATOM 680 N N . ARG A 1 89 ? -20.368 -8.053 -4.244 1.00 79.12 89 ARG A N 1
ATOM 681 C CA . ARG A 1 89 ? -20.620 -6.936 -5.166 1.00 79.12 89 ARG A CA 1
ATOM 682 C C . ARG A 1 89 ? -19.819 -7.063 -6.458 1.00 79.12 89 ARG A C 1
ATOM 684 O O . ARG A 1 89 ? -20.313 -6.713 -7.525 1.00 79.12 89 ARG A O 1
ATOM 691 N N . ILE A 1 90 ? -18.586 -7.566 -6.372 1.00 80.06 90 ILE A N 1
ATOM 692 C CA . ILE A 1 90 ? -17.754 -7.883 -7.539 1.00 80.06 90 ILE A CA 1
ATOM 693 C C . ILE A 1 90 ? -18.333 -9.100 -8.265 1.00 80.06 90 ILE A C 1
ATOM 695 O O . ILE A 1 90 ? -18.368 -9.111 -9.491 1.00 80.06 90 ILE A O 1
ATOM 699 N N . PHE A 1 91 ? -18.810 -10.110 -7.540 1.00 83.44 91 PHE A N 1
ATOM 700 C CA . PHE A 1 91 ? -19.385 -11.334 -8.093 1.00 83.44 91 PHE A CA 1
ATOM 701 C C . PHE A 1 91 ? -20.824 -11.520 -7.597 1.00 83.44 91 PHE A C 1
ATOM 703 O O . PHE A 1 91 ? -21.054 -12.344 -6.709 1.00 83.44 91 PHE A O 1
ATOM 710 N N . PRO A 1 92 ? -21.791 -10.763 -8.154 1.00 79.19 92 PRO A N 1
ATOM 711 C CA . PRO A 1 92 ? -23.179 -10.878 -7.737 1.00 79.19 92 PRO A CA 1
ATOM 712 C C . PRO A 1 92 ? -23.698 -12.296 -7.990 1.00 79.19 92 PRO A C 1
ATOM 714 O O . PRO A 1 92 ? -23.314 -12.918 -8.991 1.00 79.19 92 PRO A O 1
ATOM 717 N N . PRO A 1 93 ? -24.566 -12.816 -7.104 1.00 76.06 93 PRO A N 1
ATOM 718 C CA . PRO A 1 93 ? -25.168 -14.121 -7.302 1.00 76.06 93 PRO A CA 1
ATOM 719 C C . PRO A 1 93 ? -25.928 -14.143 -8.636 1.00 76.06 93 PRO A C 1
ATOM 721 O O . PRO A 1 93 ? -26.529 -13.133 -9.021 1.00 76.06 93 PRO A O 1
ATOM 724 N N . PRO A 1 94 ? -25.910 -15.274 -9.362 1.00 76.44 94 PRO A N 1
ATOM 725 C CA . PRO A 1 94 ? -26.641 -15.389 -10.612 1.00 76.44 94 PRO A CA 1
ATOM 726 C C . PRO A 1 94 ? -28.127 -15.133 -10.354 1.00 76.44 94 PRO A C 1
ATOM 728 O O . PRO A 1 94 ? -28.750 -15.793 -9.520 1.00 76.44 94 PRO A O 1
ATOM 731 N N . THR A 1 95 ? -28.703 -14.168 -11.068 1.00 74.06 95 THR A N 1
ATOM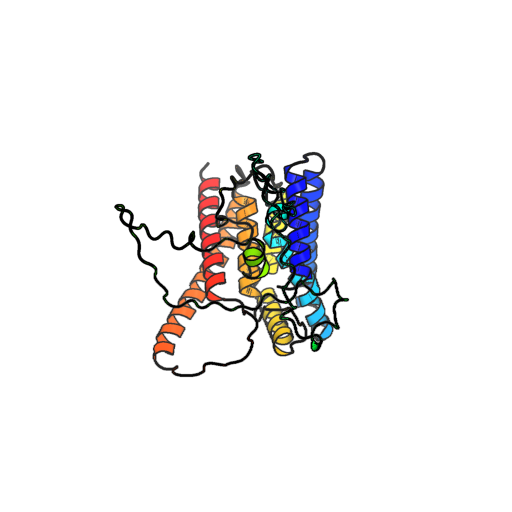 732 C CA . THR A 1 95 ? -30.141 -13.919 -11.025 1.00 74.06 95 THR A CA 1
ATOM 733 C C . THR A 1 95 ? -30.850 -15.101 -11.668 1.00 74.06 95 THR A C 1
ATOM 735 O O . THR A 1 95 ? -30.766 -15.319 -12.876 1.00 74.06 95 THR A O 1
ATOM 738 N N . ILE A 1 96 ? -31.540 -15.892 -10.846 1.00 72.31 96 ILE A N 1
ATOM 739 C CA . ILE A 1 96 ? -32.411 -16.958 -11.338 1.00 72.31 96 ILE A CA 1
ATOM 740 C C . ILE A 1 96 ? -33.492 -16.278 -12.190 1.00 72.31 96 ILE A C 1
ATOM 742 O O . ILE A 1 96 ? -34.178 -15.388 -11.677 1.00 72.31 96 ILE A O 1
ATOM 746 N N . PRO A 1 97 ? -33.656 -16.644 -13.474 1.00 68.81 97 PRO A N 1
ATOM 747 C CA . PRO A 1 97 ? -34.722 -16.092 -14.293 1.00 68.81 97 PRO A CA 1
ATOM 748 C C . PRO A 1 97 ? -36.059 -16.446 -13.646 1.00 68.81 97 PRO A C 1
ATOM 750 O O . PRO A 1 97 ? -36.448 -17.613 -13.612 1.00 68.81 97 PRO A O 1
ATOM 753 N N . VAL A 1 98 ? -36.753 -15.448 -13.102 1.00 64.56 98 VAL A N 1
ATOM 754 C CA . VAL A 1 98 ? -38.116 -15.637 -12.612 1.00 64.56 98 VAL A CA 1
ATOM 755 C C . VAL A 1 98 ? -38.978 -15.933 -13.840 1.00 64.56 98 VAL A C 1
ATOM 757 O O . VAL A 1 98 ? -38.993 -15.115 -14.767 1.00 64.56 98 VAL A O 1
ATOM 760 N N . PRO A 1 99 ? -39.670 -17.085 -13.904 1.00 61.94 99 PRO A N 1
ATOM 761 C CA . PRO A 1 99 ? -40.632 -17.331 -14.963 1.00 61.94 99 PRO A CA 1
ATOM 762 C C . PRO A 1 99 ? -41.655 -16.201 -14.918 1.00 61.94 99 PRO A C 1
ATOM 764 O O . PRO A 1 99 ? -42.315 -16.007 -13.898 1.00 61.94 99 PRO A O 1
ATOM 767 N N . VAL A 1 100 ? -41.769 -15.436 -16.003 1.00 56.12 100 VAL A N 1
ATOM 768 C CA . VAL A 1 100 ? -42.853 -14.467 -16.156 1.00 56.12 100 VAL A CA 1
ATOM 769 C C . VAL A 1 100 ? -44.144 -15.276 -16.098 1.00 56.12 100 VAL A C 1
ATOM 771 O O . VAL A 1 100 ? -44.476 -15.982 -17.053 1.00 56.12 100 VAL A O 1
ATOM 774 N N . MET A 1 101 ? -44.837 -15.235 -14.956 1.00 52.03 101 MET A N 1
ATOM 775 C CA . MET A 1 101 ? -46.195 -15.747 -14.859 1.00 52.03 101 MET A CA 1
ATOM 776 C C . MET A 1 101 ? -47.010 -14.897 -15.823 1.00 52.03 101 MET A C 1
ATOM 778 O O . MET A 1 101 ? -47.259 -13.717 -15.599 1.00 52.03 101 MET A O 1
ATOM 782 N N . THR A 1 102 ? -47.315 -15.483 -16.973 1.00 46.66 102 THR A N 1
ATOM 783 C CA . THR A 1 102 ? -48.279 -14.919 -17.901 1.00 46.66 102 THR A CA 1
ATOM 784 C C . THR A 1 102 ? -49.610 -15.000 -17.180 1.00 46.66 102 THR A C 1
ATOM 786 O O . THR A 1 102 ? -50.069 -16.103 -16.885 1.00 46.66 102 THR A O 1
ATOM 789 N N . ASP A 1 103 ? -50.192 -13.847 -16.848 1.00 43.06 103 ASP A N 1
ATOM 790 C CA . ASP A 1 103 ? -51.552 -13.772 -16.329 1.00 43.06 103 ASP A CA 1
ATOM 791 C C . ASP A 1 103 ? -52.466 -14.572 -17.259 1.00 43.06 103 ASP A C 1
ATOM 793 O O . ASP A 1 103 ? -52.723 -14.205 -18.412 1.00 43.06 103 ASP A O 1
ATOM 797 N N . ALA A 1 104 ? -52.903 -15.728 -16.766 1.00 39.56 104 ALA A N 1
ATOM 798 C CA . ALA A 1 104 ? -53.799 -16.615 -17.471 1.00 39.56 104 ALA A CA 1
ATOM 799 C C . ALA A 1 104 ? -55.192 -15.980 -17.477 1.00 39.56 104 ALA A C 1
ATOM 801 O O . ALA A 1 104 ? -56.020 -16.230 -16.606 1.00 39.56 104 ALA A O 1
ATOM 802 N N . THR A 1 105 ? -55.465 -15.159 -18.487 1.00 41.66 105 THR A N 1
ATOM 803 C CA . THR A 1 105 ? -56.841 -14.899 -18.912 1.00 41.66 105 THR A CA 1
ATOM 804 C C . THR A 1 105 ? -57.321 -16.103 -19.733 1.00 41.66 105 THR A C 1
ATOM 806 O O . THR A 1 105 ? -56.635 -16.520 -20.673 1.00 41.66 105 THR A O 1
ATOM 809 N N . PRO A 1 106 ? -58.475 -16.717 -19.408 1.00 45.81 106 PRO A N 1
ATOM 810 C CA . PRO A 1 106 ? -58.944 -17.890 -20.119 1.00 45.81 106 PRO A CA 1
ATOM 811 C C . PRO A 1 106 ? -59.659 -17.426 -21.386 1.00 45.81 106 PRO A C 1
ATOM 813 O O . PRO A 1 106 ? -60.863 -17.194 -21.387 1.00 45.81 106 PRO A O 1
ATOM 816 N N . HIS A 1 107 ? -58.928 -17.298 -22.490 1.00 39.31 107 HIS A N 1
ATOM 817 C CA . HIS A 1 107 ? -59.562 -17.372 -23.799 1.00 39.31 107 HIS A CA 1
ATOM 818 C C . HIS A 1 107 ? -58.686 -18.120 -24.794 1.00 39.31 107 HIS A C 1
ATOM 820 O O . HIS A 1 107 ? -57.554 -17.757 -25.108 1.00 39.31 107 HIS A O 1
ATOM 826 N N . MET A 1 108 ? -59.250 -19.223 -25.270 1.00 42.44 108 MET A N 1
ATOM 827 C CA . MET A 1 108 ? -58.663 -20.117 -26.247 1.00 42.44 108 MET A CA 1
ATOM 828 C C . MET A 1 108 ? -58.273 -19.373 -27.527 1.00 42.44 108 MET A C 1
ATOM 830 O O . MET A 1 108 ? -59.125 -18.809 -28.206 1.00 42.44 108 MET A O 1
ATOM 834 N N . ALA A 1 109 ? -57.011 -19.500 -27.929 1.00 36.34 109 ALA A N 1
ATOM 835 C CA . ALA A 1 109 ? -56.635 -19.615 -29.333 1.00 36.34 109 ALA A CA 1
ATOM 836 C C . ALA A 1 109 ? -55.288 -20.337 -29.420 1.00 36.34 109 ALA A C 1
ATOM 838 O O . ALA A 1 109 ? -54.261 -19.824 -28.981 1.00 36.34 109 ALA A O 1
ATOM 839 N N . LYS A 1 110 ? -55.299 -21.543 -29.997 1.00 49.00 110 LYS A N 1
ATOM 840 C CA . LYS A 1 110 ? -54.109 -22.323 -30.358 1.00 49.00 110 LYS A CA 1
ATOM 841 C C . LYS A 1 110 ? -53.196 -21.475 -31.259 1.00 49.00 110 LYS A C 1
ATOM 843 O O . LYS A 1 110 ? -53.366 -21.473 -32.477 1.00 49.00 110 LYS A O 1
ATOM 848 N N . LYS A 1 111 ? -52.228 -20.754 -30.689 1.00 43.47 111 LYS A N 1
ATOM 849 C CA . LYS A 1 111 ? -51.172 -20.089 -31.461 1.00 43.47 111 LYS A CA 1
ATOM 850 C C . LYS A 1 111 ? -50.017 -21.065 -31.640 1.00 43.47 111 LYS A C 1
ATOM 852 O O . LYS A 1 111 ? -49.288 -21.390 -30.712 1.00 43.47 111 LYS A O 1
ATOM 857 N N . LYS A 1 112 ? -49.939 -21.580 -32.867 1.00 43.28 112 LYS A N 1
ATOM 858 C CA . LYS A 1 112 ? -48.891 -22.454 -33.392 1.00 43.28 112 LYS A CA 1
ATOM 859 C C . LYS A 1 112 ? -47.510 -21.889 -33.046 1.00 43.28 112 LYS A C 1
ATOM 861 O O . LYS A 1 112 ? -47.240 -20.719 -33.306 1.00 43.28 112 LYS A O 1
ATOM 866 N N . SER A 1 113 ? -46.652 -22.746 -32.499 1.00 42.50 113 SER A N 1
ATOM 867 C CA . SER A 1 113 ? -45.221 -22.494 -32.342 1.00 42.50 113 SER A CA 1
ATOM 868 C C . SER A 1 113 ? -44.607 -22.202 -33.710 1.00 42.50 113 SER A C 1
ATOM 870 O O . SER A 1 113 ? -44.488 -23.100 -34.543 1.00 42.50 113 SER A O 1
ATOM 872 N N . PHE A 1 114 ? -44.220 -20.953 -33.961 1.00 41.66 114 PHE A N 1
ATOM 873 C CA . PHE A 1 114 ? -43.362 -20.615 -35.092 1.00 41.66 114 PHE A CA 1
ATOM 874 C C . PHE A 1 114 ? -41.907 -20.845 -34.690 1.00 41.66 114 PHE A C 1
ATOM 876 O O . PHE A 1 114 ? -41.147 -19.915 -34.437 1.00 41.66 114 PHE A O 1
ATOM 883 N N . THR A 1 115 ? -41.507 -22.113 -34.649 1.00 48.22 115 THR A N 1
ATOM 884 C CA . THR A 1 115 ? -40.096 -22.495 -34.613 1.00 48.22 115 THR A CA 1
ATOM 885 C C . THR A 1 115 ? -39.568 -22.410 -36.044 1.00 48.22 115 THR A C 1
ATOM 887 O O . THR A 1 115 ? -39.534 -23.391 -36.776 1.00 48.22 115 THR A O 1
ATOM 890 N N . ASN A 1 116 ? -39.241 -21.199 -36.491 1.00 46.41 116 ASN A N 1
ATOM 891 C CA . ASN A 1 116 ? -38.560 -20.971 -37.768 1.00 46.41 116 ASN A CA 1
ATOM 892 C C . ASN A 1 116 ? -37.519 -19.852 -37.651 1.00 46.41 116 ASN A C 1
ATOM 894 O O . ASN A 1 116 ? -37.363 -19.023 -38.542 1.00 46.41 116 ASN A O 1
ATOM 898 N N . PHE A 1 117 ? -36.746 -19.862 -36.565 1.00 47.88 117 PHE A N 1
ATOM 899 C CA . PHE A 1 117 ? -35.409 -19.288 -36.625 1.00 47.88 117 PHE A CA 1
ATOM 900 C C . PHE A 1 117 ? -34.481 -20.349 -37.204 1.00 47.88 117 PHE A C 1
ATOM 902 O O . PHE A 1 117 ? -34.037 -21.268 -36.520 1.00 47.88 117 PHE A O 1
ATOM 909 N N . ARG A 1 118 ? -34.202 -20.234 -38.504 1.00 58.97 118 ARG A N 1
ATOM 910 C CA . ARG A 1 118 ? -32.982 -20.828 -39.047 1.00 58.97 118 ARG A CA 1
ATOM 911 C C . ARG A 1 118 ? -31.816 -20.111 -38.371 1.00 58.97 118 ARG A C 1
ATOM 913 O O . ARG A 1 118 ? -31.797 -18.884 -38.337 1.00 58.97 118 ARG A O 1
ATOM 920 N N . SER A 1 119 ? -30.881 -20.878 -37.818 1.00 53.19 119 SER A N 1
ATOM 921 C CA . SER A 1 119 ? -29.623 -20.360 -37.280 1.00 53.19 119 SER A CA 1
ATOM 922 C C . SER A 1 119 ? -28.983 -19.406 -38.293 1.00 53.19 119 SER A C 1
ATOM 924 O O . SER A 1 119 ? -28.604 -19.836 -39.380 1.00 53.19 119 SER A O 1
ATOM 926 N N . ILE A 1 120 ? -28.867 -18.124 -37.932 1.00 58.22 120 ILE A N 1
ATOM 927 C CA . ILE A 1 120 ? -28.095 -17.118 -38.687 1.00 58.22 120 ILE A CA 1
ATOM 928 C C . ILE A 1 120 ? -26.587 -17.326 -38.448 1.00 58.22 120 ILE A C 1
ATOM 930 O O . ILE A 1 120 ? -25.754 -16.669 -39.057 1.00 58.22 120 ILE A O 1
ATOM 934 N N . ILE A 1 121 ? -26.209 -18.279 -37.591 1.00 59.38 121 ILE A N 1
ATOM 935 C CA . ILE A 1 121 ? -24.815 -18.646 -37.371 1.00 59.38 121 ILE A CA 1
ATOM 936 C C . ILE A 1 121 ? -24.417 -19.659 -38.455 1.00 59.38 121 ILE A C 1
ATOM 938 O O . ILE A 1 121 ? -25.013 -20.746 -38.511 1.00 59.38 121 ILE A O 1
ATOM 942 N N . PRO A 1 122 ? -23.434 -19.342 -39.317 1.00 49.16 122 PRO A N 1
ATOM 943 C CA . PRO A 1 122 ? -22.871 -20.304 -40.252 1.00 49.16 122 PRO A CA 1
ATOM 944 C C . PRO A 1 122 ? -22.356 -21.534 -39.497 1.00 49.16 122 PRO A C 1
ATOM 946 O O . PRO A 1 122 ? -21.676 -21.406 -38.478 1.00 49.16 122 PRO A O 1
ATOM 949 N N . ARG A 1 123 ? -22.616 -22.739 -40.024 1.00 52.75 123 ARG A N 1
ATOM 950 C CA . ARG A 1 123 ? -22.102 -24.018 -39.479 1.00 52.75 123 ARG A CA 1
ATOM 951 C C . ARG A 1 123 ? -20.566 -24.099 -39.417 1.00 52.75 123 ARG A C 1
ATOM 953 O O . ARG A 1 123 ? -20.029 -25.060 -38.886 1.00 52.75 123 ARG A O 1
ATOM 960 N N . THR A 1 124 ? -19.859 -23.100 -39.938 1.00 51.25 124 THR A N 1
ATOM 961 C CA . THR A 1 124 ? -18.401 -22.970 -39.869 1.00 51.25 124 THR A CA 1
ATOM 962 C C . THR A 1 124 ? -17.894 -22.360 -38.558 1.00 51.25 124 THR A C 1
ATOM 964 O O . THR A 1 124 ? -16.694 -22.401 -38.322 1.00 51.25 124 THR A O 1
ATOM 967 N N . LEU A 1 125 ? -18.770 -21.842 -37.684 1.00 47.44 125 LEU A N 1
ATOM 968 C CA . LEU A 1 125 ? -18.392 -21.301 -36.364 1.00 47.44 125 LEU A CA 1
ATOM 969 C C . LEU A 1 125 ? -18.746 -22.233 -35.189 1.00 47.44 125 LEU A C 1
ATOM 971 O O . LEU A 1 125 ? -18.569 -21.867 -34.033 1.00 47.44 125 LEU A O 1
ATOM 975 N N . SER A 1 126 ? -19.254 -23.441 -35.459 1.00 46.56 126 SER A N 1
ATOM 976 C CA . SER A 1 126 ? -19.740 -24.377 -34.426 1.00 46.56 126 SER A CA 1
ATOM 977 C C . SER A 1 126 ? -18.676 -25.334 -33.879 1.00 46.56 126 SER A C 1
ATOM 979 O O . SER A 1 126 ? -19.016 -26.257 -33.145 1.00 46.56 126 SER A O 1
ATOM 981 N N . MET A 1 127 ? -17.404 -25.157 -34.234 1.00 40.25 127 MET A N 1
ATOM 982 C CA . MET A 1 127 ? -16.324 -26.049 -33.815 1.00 40.25 127 MET A CA 1
ATOM 983 C C . MET A 1 127 ? -15.251 -25.235 -33.095 1.00 40.25 127 MET A C 1
ATOM 985 O O . MET A 1 127 ? -14.302 -24.774 -33.715 1.00 40.25 127 MET A O 1
ATOM 989 N N . ASN A 1 128 ? -15.506 -24.960 -31.810 1.00 43.66 128 ASN A N 1
ATOM 990 C CA . ASN A 1 128 ? -14.532 -24.856 -30.710 1.00 43.66 128 ASN A CA 1
ATOM 991 C C . ASN A 1 128 ? -15.221 -24.275 -29.463 1.00 43.66 128 ASN A C 1
ATOM 993 O O . ASN A 1 128 ? -14.972 -23.144 -29.055 1.00 43.66 128 ASN A O 1
ATOM 997 N N . ILE A 1 129 ? -16.097 -25.069 -28.844 1.00 41.41 129 ILE A N 1
ATOM 998 C CA . ILE A 1 129 ? -16.515 -24.867 -27.452 1.00 41.41 129 ILE A CA 1
ATOM 999 C C . ILE A 1 129 ? -15.961 -26.051 -26.665 1.00 41.41 129 ILE A C 1
ATOM 1001 O O . ILE A 1 129 ? -16.574 -27.112 -26.619 1.00 41.41 129 ILE A O 1
ATOM 1005 N N . ALA A 1 130 ? -14.757 -25.870 -26.121 1.00 41.16 130 ALA A N 1
ATOM 1006 C CA . ALA A 1 130 ? -14.199 -26.669 -25.032 1.00 41.16 130 ALA A CA 1
ATOM 1007 C C . ALA A 1 130 ? -12.966 -25.957 -24.443 1.00 41.16 130 ALA A C 1
ATOM 1009 O O . ALA A 1 130 ? -11.849 -26.443 -24.576 1.00 41.16 130 ALA A O 1
ATOM 1010 N N . THR A 1 131 ? -13.156 -24.795 -23.809 1.00 31.20 131 THR A N 1
ATOM 1011 C CA . THR A 1 131 ? -12.171 -24.190 -22.888 1.00 31.20 131 THR A CA 1
ATOM 1012 C C . THR A 1 131 ? -12.867 -23.235 -21.908 1.00 31.20 131 THR A C 1
ATOM 1014 O O . THR A 1 131 ? -12.678 -22.020 -21.939 1.00 31.20 131 THR A O 1
ATOM 1017 N N . ASP A 1 132 ? -13.634 -23.792 -20.966 1.00 34.12 132 ASP A N 1
ATOM 1018 C CA . ASP A 1 132 ? -14.255 -23.080 -19.828 1.00 34.12 132 ASP A CA 1
ATOM 1019 C C . ASP A 1 132 ? -13.243 -22.582 -18.764 1.00 34.12 132 ASP A C 1
ATOM 1021 O O . ASP A 1 132 ? -13.521 -22.514 -17.572 1.00 34.12 132 ASP A O 1
ATOM 1025 N N . ALA A 1 133 ? -12.043 -22.179 -19.187 1.00 38.81 133 ALA A N 1
ATOM 1026 C CA . ALA A 1 133 ? -11.030 -21.570 -18.321 1.00 38.81 133 ALA A CA 1
ATOM 1027 C C . ALA A 1 133 ? -10.430 -20.264 -18.885 1.00 38.81 133 ALA A C 1
ATOM 1029 O O . ALA A 1 133 ? -9.557 -19.674 -18.252 1.00 38.81 133 ALA A O 1
ATOM 1030 N N . ILE A 1 134 ? -10.876 -19.789 -20.060 1.00 38.78 134 ILE A N 1
ATOM 1031 C CA . ILE A 1 134 ? -10.263 -18.635 -20.760 1.00 38.78 134 ILE A CA 1
ATOM 1032 C C . ILE A 1 134 ? -11.262 -17.477 -21.001 1.00 38.78 134 ILE A C 1
ATOM 1034 O O . ILE A 1 134 ? -10.888 -16.417 -21.492 1.00 38.78 134 ILE A O 1
ATOM 1038 N N . SER A 1 135 ? -12.521 -17.572 -20.558 1.00 34.72 135 SER A N 1
ATOM 1039 C CA . SER A 1 135 ? -13.512 -16.490 -20.747 1.00 34.72 135 SER A CA 1
ATOM 1040 C C . SER A 1 135 ? -13.284 -15.229 -19.887 1.00 34.72 135 SER A C 1
ATOM 1042 O O . SER A 1 135 ? -14.026 -14.259 -19.998 1.00 34.72 135 SER A O 1
ATOM 1044 N N . LEU A 1 136 ? -12.218 -15.181 -19.079 1.00 39.38 136 LEU A N 1
ATOM 1045 C CA . LEU A 1 136 ? -11.814 -14.000 -18.299 1.00 39.38 136 LEU A CA 1
ATOM 1046 C C . LEU A 1 136 ? -10.891 -13.020 -19.058 1.00 39.38 136 LEU A C 1
ATOM 1048 O O . LEU A 1 136 ? -10.362 -12.095 -18.436 1.00 39.38 136 LEU A O 1
ATOM 1052 N N . VAL A 1 137 ? -10.657 -13.210 -20.367 1.00 40.81 137 VAL A N 1
ATOM 1053 C CA . VAL A 1 137 ? -9.635 -12.447 -21.124 1.00 40.81 137 VAL A CA 1
ATOM 1054 C C . VAL A 1 137 ? -10.128 -11.721 -22.387 1.00 40.81 137 VAL A C 1
ATOM 1056 O O . VAL A 1 137 ? -9.308 -11.237 -23.160 1.00 40.81 137 VAL A O 1
ATOM 1059 N N . SER A 1 138 ? -11.433 -11.549 -22.607 1.00 36.72 138 SER A N 1
ATOM 1060 C CA . SER A 1 138 ? -11.912 -10.638 -23.663 1.00 36.72 138 SER A CA 1
ATOM 1061 C C . SER A 1 138 ? -13.233 -9.975 -23.300 1.00 36.72 138 SER A C 1
ATOM 1063 O O . SER A 1 138 ? -14.306 -10.535 -23.493 1.00 36.72 138 SER A O 1
ATOM 1065 N N . CYS A 1 139 ? -13.138 -8.743 -22.817 1.00 34.97 139 CYS A N 1
ATOM 1066 C CA . CYS A 1 139 ? -14.114 -7.712 -23.133 1.00 34.97 139 CYS A CA 1
ATOM 1067 C C . CYS A 1 139 ? -13.326 -6.566 -23.768 1.00 34.97 139 CYS A C 1
ATOM 1069 O O . CYS A 1 139 ? -12.741 -5.734 -23.077 1.00 34.97 139 CYS A O 1
ATOM 1071 N N . ASP A 1 140 ? -13.229 -6.619 -25.097 1.00 28.58 140 ASP A N 1
ATOM 1072 C CA . ASP A 1 140 ? -12.678 -5.534 -25.891 1.00 28.58 140 ASP A CA 1
ATOM 1073 C C . ASP A 1 140 ? -13.520 -4.271 -25.711 1.00 28.58 140 ASP A C 1
ATOM 1075 O O . ASP A 1 140 ? -14.752 -4.290 -25.647 1.00 28.58 140 ASP A O 1
ATOM 1079 N N . SER A 1 141 ? -12.780 -3.175 -25.607 1.00 36.88 141 SER A N 1
ATOM 1080 C CA . SER A 1 141 ? -13.231 -1.801 -25.703 1.00 36.88 141 SER A CA 1
ATOM 1081 C C . SER A 1 141 ? -13.833 -1.554 -27.080 1.00 36.88 141 SER A C 1
ATOM 1083 O O . SER A 1 141 ? -13.117 -1.634 -28.069 1.00 36.88 141 SER A O 1
ATOM 1085 N N . ASP A 1 142 ? -15.095 -1.145 -27.124 1.00 30.12 142 ASP A N 1
ATOM 1086 C CA . ASP A 1 142 ? -15.586 -0.242 -28.160 1.00 30.12 142 ASP A CA 1
ATOM 1087 C C . ASP A 1 142 ? -16.881 0.396 -27.674 1.00 30.12 142 ASP A C 1
ATOM 1089 O O . ASP A 1 142 ? -17.892 -0.291 -27.560 1.00 30.12 142 ASP A O 1
ATOM 1093 N N . ARG A 1 143 ? -16.830 1.695 -27.356 1.00 33.78 143 ARG A N 1
ATOM 1094 C CA . ARG A 1 143 ? -17.867 2.712 -27.616 1.00 33.78 143 ARG A CA 1
ATOM 1095 C C . ARG A 1 143 ? -17.350 4.069 -27.145 1.00 33.78 143 ARG A C 1
ATOM 1097 O O . ARG A 1 143 ? -17.734 4.576 -26.095 1.00 33.78 143 ARG A O 1
ATOM 1104 N N . ASP A 1 144 ? -16.522 4.670 -27.988 1.00 34.03 144 ASP A N 1
ATOM 1105 C CA . ASP A 1 144 ? -16.609 6.109 -28.189 1.00 34.03 144 ASP A CA 1
ATOM 1106 C C . ASP A 1 144 ? -17.965 6.365 -28.877 1.00 34.03 144 ASP A C 1
ATOM 1108 O O . ASP A 1 144 ? -18.202 5.926 -30.005 1.00 34.03 144 ASP A O 1
ATOM 1112 N N . ALA A 1 145 ? -18.927 6.929 -28.147 1.00 33.28 145 ALA A N 1
ATOM 1113 C CA . ALA A 1 145 ? -20.286 7.154 -28.636 1.00 33.28 145 ALA A CA 1
ATOM 1114 C C . ALA A 1 145 ? -20.547 8.653 -28.755 1.00 33.28 145 ALA A C 1
ATOM 1116 O O . ALA A 1 145 ? -21.114 9.308 -27.880 1.00 33.28 145 ALA A O 1
ATOM 1117 N N . SER A 1 146 ? -20.132 9.152 -29.913 1.00 27.97 146 SER A N 1
ATOM 1118 C CA . SER A 1 146 ? -20.711 10.293 -30.601 1.00 27.97 146 SER A CA 1
ATOM 1119 C C . SER A 1 146 ? -22.247 10.331 -30.517 1.00 27.97 146 SER A C 1
ATOM 1121 O O . SER A 1 146 ? -22.941 9.319 -30.618 1.00 27.97 146 SER A O 1
ATOM 1123 N N . PHE A 1 147 ? -22.744 11.559 -30.342 1.00 34.56 147 PHE A N 1
ATOM 1124 C CA . PHE A 1 147 ? -24.076 12.075 -30.668 1.00 34.56 147 PHE A CA 1
ATOM 1125 C C . PHE A 1 147 ? -25.063 11.077 -31.296 1.00 34.56 147 PHE A C 1
ATOM 1127 O O . PHE A 1 147 ? -25.019 10.841 -32.503 1.00 34.56 147 PHE A O 1
ATOM 1134 N N . ARG A 1 148 ? -26.059 10.632 -30.518 1.00 27.20 148 ARG A N 1
ATOM 1135 C CA . ARG A 1 148 ? -27.408 10.331 -31.030 1.00 27.20 148 ARG A CA 1
ATOM 1136 C C . ARG A 1 148 ? -28.467 10.759 -30.015 1.00 27.20 148 ARG A C 1
ATOM 1138 O O . ARG A 1 148 ? -28.532 10.245 -28.904 1.00 27.20 148 ARG A O 1
ATOM 1145 N N . THR A 1 149 ? -29.275 11.731 -30.426 1.00 31.25 149 THR A N 1
ATOM 1146 C CA . THR A 1 149 ? -30.525 12.158 -29.787 1.00 31.25 149 THR A CA 1
ATOM 1147 C C . THR A 1 149 ? -31.536 11.005 -29.730 1.00 31.25 149 THR A C 1
ATOM 1149 O O . THR A 1 149 ? -31.511 10.106 -30.573 1.00 31.25 149 THR A O 1
ATOM 1152 N N . PRO A 1 150 ? -32.465 11.048 -28.762 1.00 29.28 150 PRO A N 1
ATOM 1153 C CA . PRO A 1 150 ? -33.841 11.299 -29.179 1.00 29.28 150 PRO A CA 1
ATOM 1154 C C . PRO A 1 150 ? -34.575 12.308 -28.288 1.00 29.28 150 PRO A C 1
ATOM 1156 O O . PRO A 1 150 ? -34.524 12.270 -27.061 1.00 29.28 150 PRO A O 1
ATOM 1159 N N . SER A 1 151 ? -35.307 13.195 -28.960 1.00 26.17 151 SER A N 1
ATOM 1160 C CA . SER A 1 151 ? -36.399 13.990 -28.408 1.00 26.17 151 SER A CA 1
ATOM 1161 C C . SER A 1 151 ? -37.445 13.100 -27.729 1.00 26.17 151 SER A C 1
ATOM 1163 O O . SER A 1 151 ? -37.919 12.152 -28.344 1.00 26.17 151 SER A O 1
ATOM 1165 N N . HIS A 1 152 ? -37.848 13.436 -26.504 1.00 29.97 152 HIS A N 1
ATOM 1166 C CA . HIS A 1 152 ? -39.211 13.861 -26.153 1.00 29.97 152 HIS A CA 1
ATOM 1167 C C . HIS A 1 152 ? -39.271 14.250 -24.663 1.00 29.97 152 HIS A C 1
ATOM 1169 O O . HIS A 1 152 ? -38.567 13.711 -23.816 1.00 29.97 152 HIS A O 1
ATOM 1175 N N . ALA A 1 153 ? -40.067 15.282 -24.401 1.00 28.48 153 ALA A N 1
ATOM 1176 C CA . ALA A 1 153 ? -40.076 16.158 -23.238 1.00 28.48 153 ALA A CA 1
ATOM 1177 C C . ALA A 1 153 ? -40.542 15.528 -21.915 1.00 28.48 153 ALA A C 1
ATOM 1179 O O . ALA A 1 153 ? -41.501 14.770 -21.942 1.00 28.48 153 ALA A O 1
ATOM 1180 N N . VAL A 1 154 ? -39.994 16.003 -20.780 1.00 29.58 154 VAL A N 1
ATOM 1181 C CA . VAL A 1 154 ? -40.766 16.509 -19.620 1.00 29.58 154 VAL A CA 1
ATOM 1182 C C . VAL A 1 154 ? -39.971 17.630 -18.920 1.00 29.58 154 VAL A C 1
ATOM 1184 O O . VAL A 1 154 ? -38.748 17.620 -18.829 1.00 29.58 154 VAL A O 1
ATOM 1187 N N . VAL A 1 155 ? -40.735 18.626 -18.493 1.00 31.48 155 VAL A N 1
ATOM 1188 C CA . VAL A 1 155 ? -40.444 19.961 -17.969 1.00 31.48 155 VAL A CA 1
ATOM 1189 C C . VAL A 1 155 ? -39.638 19.996 -16.656 1.00 31.48 155 VAL A C 1
ATOM 1191 O O . VAL A 1 155 ? -39.972 19.320 -15.691 1.00 31.48 155 VAL A O 1
ATOM 1194 N N . GLY A 1 156 ? -38.673 20.924 -16.595 1.00 37.75 156 GLY A N 1
ATOM 1195 C CA . GLY A 1 156 ? -38.422 21.768 -15.418 1.00 37.75 156 GLY A CA 1
ATOM 1196 C C . GLY A 1 156 ? -37.525 21.225 -14.302 1.00 37.75 156 GLY A C 1
ATOM 1197 O O . GLY A 1 156 ? -38.031 20.790 -13.274 1.00 37.75 156 GLY A O 1
ATOM 1198 N N . LYS A 1 157 ? -36.202 21.389 -14.450 1.00 30.78 157 LYS A N 1
ATOM 1199 C CA . LYS A 1 157 ? -35.223 21.791 -13.409 1.00 30.78 157 LYS A CA 1
ATOM 1200 C C . LYS A 1 157 ? -33.840 21.910 -14.065 1.00 30.78 157 LYS A C 1
ATOM 1202 O O . LYS A 1 157 ? -33.485 21.100 -14.914 1.00 30.78 157 LYS A O 1
ATOM 1207 N N . ARG A 1 158 ? -33.087 22.961 -13.724 1.00 30.53 158 ARG A N 1
ATOM 1208 C CA . ARG A 1 158 ? -31.731 23.220 -14.248 1.00 30.53 158 ARG A CA 1
ATOM 1209 C C . ARG A 1 158 ? -30.840 21.986 -14.000 1.00 30.53 158 ARG A C 1
ATOM 1211 O O . ARG A 1 158 ? -30.839 21.511 -12.865 1.00 30.53 158 ARG A O 1
ATOM 1218 N N . PRO A 1 159 ? -30.097 21.467 -14.994 1.00 28.12 159 PRO A N 1
ATOM 1219 C CA . PRO A 1 159 ? -29.259 20.296 -14.785 1.00 28.12 159 PRO A CA 1
ATOM 1220 C C . PRO A 1 159 ? -28.029 20.694 -13.967 1.00 28.12 159 PRO A C 1
ATOM 1222 O O . PRO A 1 159 ? -27.173 21.450 -14.423 1.00 28.12 159 PRO A O 1
ATOM 1225 N N . ILE A 1 160 ? -27.955 20.187 -12.738 1.00 34.09 160 ILE A N 1
ATOM 1226 C CA . ILE A 1 160 ? -26.699 20.089 -11.998 1.00 34.09 160 ILE A CA 1
ATOM 1227 C C . ILE A 1 160 ? -25.882 19.016 -12.720 1.00 34.09 160 ILE A C 1
ATOM 1229 O O . ILE A 1 160 ? -26.361 17.902 -12.926 1.00 34.09 160 ILE A O 1
ATOM 1233 N N . LEU A 1 161 ? -24.668 19.363 -13.141 1.00 32.62 161 LEU A N 1
ATOM 1234 C CA . LEU A 1 161 ? -23.720 18.460 -13.791 1.00 32.62 161 LEU A CA 1
ATOM 1235 C C . LEU A 1 161 ? -23.232 17.411 -12.770 1.00 32.62 161 LEU A C 1
ATOM 1237 O O . LEU A 1 161 ? -22.170 17.539 -12.172 1.00 32.62 161 LEU A O 1
ATOM 1241 N N . GLN A 1 162 ? -24.036 16.371 -12.532 1.00 33.69 162 GLN A N 1
ATOM 1242 C CA . GLN A 1 162 ? -23.623 15.142 -11.847 1.00 33.69 162 GLN A CA 1
ATOM 1243 C C . GLN A 1 162 ? -22.980 14.199 -12.872 1.00 33.69 162 GLN A C 1
ATOM 1245 O O . GLN A 1 162 ? -23.518 13.154 -13.230 1.00 33.69 162 GLN A O 1
ATOM 1250 N N . THR A 1 163 ? -21.812 14.581 -13.384 1.00 40.62 163 THR A N 1
ATOM 1251 C CA . THR A 1 163 ? -21.107 13.883 -14.476 1.00 40.62 163 THR A CA 1
ATOM 1252 C C . THR A 1 163 ? -20.559 12.497 -14.101 1.00 40.62 163 THR A C 1
ATOM 1254 O O . THR A 1 163 ? -19.963 11.839 -14.944 1.00 40.62 163 THR A O 1
ATOM 1257 N N . TYR A 1 164 ? -20.757 12.029 -12.863 1.00 41.62 164 TYR A N 1
ATOM 1258 C CA . TYR A 1 164 ? -20.252 10.735 -12.381 1.00 41.62 164 TYR A CA 1
ATOM 1259 C C . TYR A 1 164 ? -21.326 9.648 -12.210 1.00 41.62 164 TYR A C 1
ATOM 1261 O O . TYR A 1 164 ? -20.972 8.505 -11.937 1.00 41.62 164 TYR A O 1
ATOM 1269 N N . GLN A 1 165 ? -22.618 9.963 -12.373 1.00 40.50 165 GLN A N 1
ATOM 1270 C CA . GLN A 1 165 ? -23.717 8.995 -12.184 1.00 40.50 165 GLN A CA 1
ATOM 1271 C C . GLN A 1 165 ? -24.334 8.468 -13.490 1.00 40.50 165 GLN A C 1
ATOM 1273 O O . GLN A 1 165 ? -25.194 7.594 -13.450 1.00 40.50 165 GLN A O 1
ATOM 1278 N N . SER A 1 166 ? -23.912 8.968 -14.652 1.00 43.66 166 SER A N 1
ATOM 1279 C CA . SER A 1 166 ? -24.488 8.589 -15.951 1.00 43.66 166 SER A CA 1
ATOM 1280 C C . SER A 1 166 ? -23.906 7.306 -16.556 1.00 43.66 166 SER A C 1
ATOM 1282 O O . SER A 1 166 ? -24.426 6.824 -17.561 1.00 43.66 166 SER A O 1
ATOM 1284 N N . VAL A 1 167 ? -22.853 6.736 -15.960 1.00 49.84 167 VAL A N 1
ATOM 1285 C CA . VAL A 1 167 ? -22.236 5.480 -16.409 1.00 49.84 167 VAL A CA 1
ATOM 1286 C C . VAL A 1 167 ? -22.528 4.388 -15.376 1.00 49.84 167 VAL A C 1
ATOM 1288 O O . VAL A 1 167 ? -22.265 4.612 -14.192 1.00 49.84 167 VAL A O 1
ATOM 1291 N N . PRO A 1 168 ? -23.048 3.211 -15.780 1.00 57.75 168 PRO A N 1
ATOM 1292 C CA . PRO A 1 168 ? -23.207 2.078 -14.875 1.00 57.75 168 PRO A CA 1
ATOM 1293 C C . PRO A 1 168 ? -21.869 1.752 -14.198 1.00 57.75 168 PRO A C 1
ATOM 1295 O O . PRO A 1 168 ? -20.883 1.447 -14.869 1.00 57.75 168 PRO A O 1
ATOM 1298 N N . TYR A 1 169 ? -21.819 1.848 -12.869 1.00 66.88 169 TYR A N 1
ATOM 1299 C CA . TYR A 1 169 ? -20.637 1.476 -12.097 1.00 66.88 169 TYR A CA 1
ATOM 1300 C C . TYR A 1 169 ? -20.497 -0.049 -12.090 1.00 66.88 169 TYR A C 1
ATOM 1302 O O . TYR A 1 169 ? -21.294 -0.734 -11.452 1.00 66.88 169 TYR A O 1
ATOM 1310 N N . ASP A 1 170 ? -19.489 -0.578 -12.786 1.00 75.56 170 ASP A N 1
ATOM 1311 C CA . ASP A 1 170 ? -19.090 -1.983 -12.681 1.00 75.56 170 ASP A CA 1
ATOM 1312 C C . ASP A 1 170 ? -17.885 -2.115 -11.726 1.00 75.56 170 ASP A C 1
ATOM 1314 O O . ASP A 1 170 ? -16.773 -1.693 -12.080 1.00 75.56 170 ASP A O 1
ATOM 1318 N N . PRO A 1 171 ? -18.061 -2.722 -10.533 1.00 74.00 171 PRO A N 1
ATOM 1319 C CA . PRO A 1 171 ? -16.973 -2.967 -9.591 1.00 74.00 171 PRO A CA 1
ATOM 1320 C C . PRO A 1 171 ? -15.809 -3.760 -10.202 1.00 74.00 171 PRO A C 1
ATOM 1322 O O . PRO A 1 171 ? -14.656 -3.503 -9.852 1.00 74.00 171 PRO A O 1
ATOM 1325 N N . LYS A 1 172 ? -16.068 -4.694 -11.133 1.00 78.44 172 LYS A N 1
ATOM 1326 C CA . LYS A 1 172 ? -15.001 -5.479 -11.780 1.00 78.44 172 LYS A CA 1
ATOM 1327 C C . LYS A 1 172 ? -14.110 -4.582 -12.628 1.00 78.44 172 LYS A C 1
ATOM 1329 O O . LYS A 1 172 ? -12.885 -4.644 -12.509 1.00 78.44 172 LYS A O 1
ATOM 1334 N N . CYS A 1 173 ? -14.714 -3.732 -13.457 1.00 74.44 173 CYS A N 1
ATOM 1335 C CA . CYS A 1 173 ? -13.976 -2.765 -14.264 1.00 74.44 173 CYS A CA 1
ATOM 1336 C C . CYS A 1 173 ? -13.216 -1.782 -13.369 1.00 74.44 173 CYS A C 1
ATOM 1338 O O . CYS A 1 173 ? -12.017 -1.581 -13.563 1.00 74.44 173 CYS A O 1
ATOM 1340 N N . TYR A 1 174 ? -13.862 -1.245 -12.330 1.00 75.31 174 TYR A N 1
ATOM 1341 C CA . TYR A 1 174 ? -13.214 -0.324 -11.401 1.00 75.31 174 TYR A CA 1
ATOM 1342 C C . TYR A 1 174 ? -11.967 -0.943 -10.754 1.00 75.31 174 TYR A C 1
ATOM 1344 O O . TYR A 1 174 ? -10.872 -0.426 -10.943 1.00 75.31 174 TYR A O 1
ATOM 1352 N N . PHE A 1 175 ? -12.084 -2.081 -10.066 1.00 75.00 175 PHE A N 1
ATOM 1353 C CA . PHE A 1 175 ? -10.968 -2.622 -9.280 1.00 75.00 175 PHE A CA 1
ATOM 1354 C C . PHE A 1 175 ? -9.875 -3.323 -10.097 1.00 75.00 175 PHE A C 1
ATOM 1356 O O . PHE A 1 175 ? -8.746 -3.470 -9.610 1.00 75.00 175 PHE A O 1
ATOM 1363 N N . PHE A 1 176 ? -10.189 -3.785 -11.315 1.00 78.31 176 PHE A N 1
ATOM 1364 C CA . PHE A 1 176 ? -9.257 -4.575 -12.132 1.00 78.31 176 PHE A CA 1
ATOM 1365 C C . PHE A 1 176 ? -8.722 -3.858 -13.373 1.00 78.31 176 PHE A C 1
ATOM 1367 O O . PHE A 1 176 ? -7.745 -4.347 -13.959 1.00 78.31 176 PHE A O 1
ATOM 1374 N N . GLN A 1 177 ? -9.322 -2.731 -13.766 1.00 75.31 177 GLN A N 1
ATOM 1375 C CA . GLN A 1 177 ? -8.872 -1.923 -14.904 1.00 75.31 177 GLN A CA 1
ATOM 1376 C C . GLN A 1 177 ? -8.385 -0.525 -14.490 1.00 75.31 177 GLN A C 1
ATOM 1378 O O . GLN A 1 177 ? -7.562 0.050 -15.199 1.00 75.31 177 GLN A O 1
ATOM 1383 N N . LYS A 1 178 ? -8.801 0.015 -13.332 1.00 74.06 178 LYS A N 1
ATOM 1384 C CA . LYS A 1 178 ? -8.258 1.276 -12.799 1.00 74.06 178 LYS A CA 1
ATOM 1385 C C . LYS A 1 178 ? -7.061 0.998 -11.886 1.00 74.06 178 LYS A C 1
ATOM 1387 O O . LYS A 1 178 ? -7.206 0.616 -10.731 1.00 74.06 178 LYS A O 1
ATOM 1392 N N . TYR A 1 179 ? -5.857 1.199 -12.406 1.00 76.00 179 TYR A N 1
ATOM 1393 C CA . TYR A 1 179 ? -4.619 0.978 -11.654 1.00 76.00 179 TYR A CA 1
ATOM 1394 C C . TYR A 1 179 ? -4.547 1.832 -10.387 1.00 76.00 179 TYR A C 1
ATOM 1396 O O . TYR A 1 179 ? -4.941 2.997 -10.402 1.00 76.00 179 TYR A O 1
ATOM 1404 N N . GLY A 1 180 ? -4.075 1.236 -9.290 1.00 64.75 180 GLY A N 1
ATOM 1405 C CA . GLY A 1 180 ? -4.006 1.909 -7.992 1.00 64.75 180 GLY A CA 1
ATOM 1406 C C . GLY 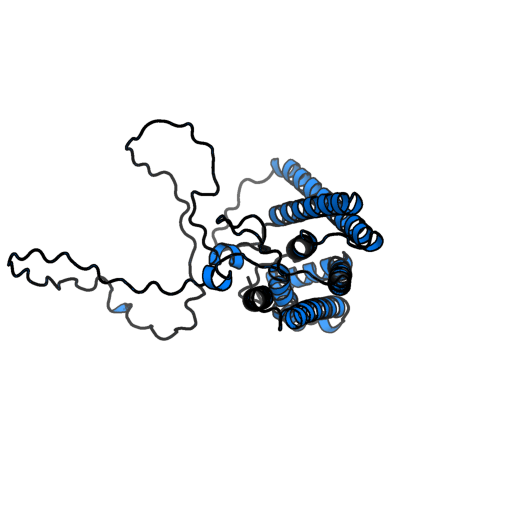A 1 180 ? -5.368 2.193 -7.348 1.00 64.75 180 GLY A C 1
ATOM 1407 O O . GLY A 1 180 ? -5.430 2.921 -6.364 1.00 64.75 180 GLY A O 1
ATOM 1408 N N . SER A 1 181 ? -6.472 1.640 -7.868 1.00 72.62 181 SER A N 1
ATOM 1409 C CA . SER A 1 181 ? -7.774 1.765 -7.212 1.00 72.62 181 SER A CA 1
ATOM 1410 C C . SER A 1 181 ? -7.787 0.981 -5.895 1.00 72.62 181 SER A C 1
ATOM 1412 O O . SER A 1 181 ? -7.802 -0.257 -5.908 1.00 72.62 181 SER A O 1
ATOM 1414 N N . SER A 1 182 ? -7.809 1.701 -4.782 1.00 62.47 182 SER A N 1
ATOM 1415 C CA . SER A 1 182 ? -8.060 1.153 -3.448 1.00 62.47 182 SER A CA 1
ATOM 1416 C C . SER A 1 182 ? -9.551 1.203 -3.113 1.00 62.47 182 SER A C 1
ATOM 1418 O O . SER A 1 182 ? -10.339 1.895 -3.770 1.00 62.47 182 SER A O 1
ATOM 1420 N N . PHE A 1 183 ? -9.940 0.451 -2.087 1.00 59.59 183 PHE A N 1
ATOM 1421 C CA . PHE A 1 183 ? -11.221 0.653 -1.421 1.00 59.59 183 PHE A CA 1
ATOM 1422 C C . PHE A 1 183 ? -11.183 2.037 -0.737 1.00 59.59 183 PHE A C 1
ATOM 1424 O O . PHE A 1 183 ? -10.264 2.288 0.028 1.00 59.59 183 PHE A O 1
ATOM 1431 N N . GLY A 1 184 ? -12.056 2.982 -1.118 1.00 55.78 184 GLY A N 1
ATOM 1432 C CA . GLY A 1 184 ? -11.863 4.402 -0.772 1.00 55.78 184 GLY A CA 1
ATOM 1433 C C . GLY A 1 184 ? -12.846 5.379 -1.441 1.00 55.78 184 GLY A C 1
ATOM 1434 O O . GLY A 1 184 ? -12.811 5.483 -2.669 1.00 55.78 184 GLY A O 1
ATOM 1435 N N . ALA A 1 185 ? -13.676 6.084 -0.646 1.00 46.19 185 ALA A N 1
ATOM 1436 C CA . ALA A 1 185 ? -14.548 7.278 -0.843 1.00 46.19 185 ALA A CA 1
ATOM 1437 C C . ALA A 1 185 ? -15.313 7.506 -2.175 1.00 46.19 185 ALA A C 1
ATOM 1439 O O . ALA A 1 185 ? -16.064 8.466 -2.312 1.00 46.19 185 ALA A O 1
ATOM 1440 N N . SER A 1 186 ? -15.137 6.652 -3.174 1.00 46.53 186 SER A N 1
ATOM 1441 C CA . SER A 1 186 ? -15.586 6.853 -4.555 1.00 46.53 186 SER A CA 1
ATOM 1442 C C . SER A 1 186 ? -16.419 5.688 -5.077 1.00 46.53 186 SER A C 1
ATOM 1444 O O . SER A 1 186 ? -16.680 5.613 -6.278 1.00 46.53 186 SER A O 1
ATOM 1446 N N . LEU A 1 187 ? -16.857 4.787 -4.189 1.00 53.31 187 LEU A N 1
ATOM 1447 C CA . LEU A 1 187 ? -17.892 3.830 -4.543 1.00 53.31 187 LEU A CA 1
ATOM 1448 C C . LEU A 1 187 ? -19.232 4.587 -4.640 1.00 53.31 187 LEU A C 1
ATOM 1450 O O . LEU A 1 187 ? -19.670 5.146 -3.636 1.00 53.31 187 LEU A O 1
ATOM 1454 N N . PRO A 1 188 ? -19.910 4.615 -5.803 1.00 43.78 188 PRO A N 1
ATOM 1455 C CA . PRO A 1 188 ? -21.106 5.446 -6.019 1.00 43.78 188 PRO A CA 1
ATOM 1456 C C . PRO A 1 188 ? -22.360 5.013 -5.245 1.00 43.78 188 PRO A C 1
ATOM 1458 O O . PRO A 1 188 ? -23.428 5.592 -5.427 1.00 43.78 188 PRO A O 1
ATOM 1461 N N . GLN A 1 189 ? -22.261 3.983 -4.410 1.00 46.88 189 GLN A N 1
ATOM 1462 C CA . GLN A 1 189 ? -23.347 3.484 -3.578 1.00 46.88 189 GLN A CA 1
ATOM 1463 C C . GLN A 1 189 ? -22.898 3.583 -2.135 1.00 46.88 189 GLN A C 1
ATOM 1465 O O . GLN A 1 189 ? -21.916 2.933 -1.780 1.00 46.88 189 GLN A O 1
ATOM 1470 N N . ALA A 1 190 ? -23.625 4.400 -1.373 1.00 44.88 190 ALA A N 1
ATOM 1471 C CA . ALA A 1 190 ? -23.495 4.627 0.057 1.00 44.88 190 ALA A CA 1
ATOM 1472 C C . ALA A 1 190 ? -23.149 3.334 0.808 1.00 44.88 190 ALA A C 1
ATOM 1474 O O . ALA A 1 190 ? -24.020 2.554 1.174 1.00 44.88 190 ALA A O 1
ATOM 1475 N N . THR A 1 191 ? -21.858 3.096 0.995 1.00 51.75 191 THR A N 1
ATOM 1476 C CA . THR A 1 191 ? -21.362 2.234 2.054 1.00 51.75 191 THR A CA 1
ATOM 1477 C C . THR A 1 191 ? -21.039 3.187 3.178 1.00 51.75 191 THR A C 1
ATOM 1479 O O . THR A 1 191 ? -20.070 3.944 3.071 1.00 51.75 191 THR A O 1
ATOM 1482 N N . GLU A 1 192 ? -21.849 3.198 4.232 1.00 53.47 192 GLU A N 1
ATOM 1483 C CA . GLU A 1 192 ? -21.322 3.669 5.506 1.00 53.47 192 GLU A CA 1
ATOM 1484 C C . GLU A 1 192 ? -20.093 2.796 5.785 1.00 53.47 192 GLU A C 1
ATOM 1486 O O . GLU A 1 192 ? -20.132 1.569 5.639 1.00 53.47 192 GLU A O 1
ATOM 1491 N N . TYR A 1 193 ? -18.947 3.417 6.021 1.00 57.12 193 TYR A N 1
ATOM 1492 C CA . TYR A 1 193 ? -17.778 2.647 6.407 1.00 57.12 193 TYR A CA 1
ATOM 1493 C C . TYR A 1 193 ? -18.092 2.001 7.746 1.00 57.12 193 TYR A C 1
ATOM 1495 O O . TYR A 1 193 ? -18.469 2.692 8.687 1.00 57.12 193 TYR A O 1
ATOM 1503 N N . ASP A 1 194 ? -17.982 0.678 7.805 1.00 62.41 194 ASP A N 1
ATOM 1504 C CA . ASP A 1 194 ? -18.155 -0.022 9.066 1.00 62.41 194 ASP A CA 1
ATOM 1505 C C . ASP A 1 194 ? -16.842 0.103 9.838 1.00 62.41 194 ASP A C 1
ATOM 1507 O O . ASP A 1 194 ? -15.807 -0.369 9.377 1.00 62.41 194 ASP A O 1
ATOM 1511 N N . HIS A 1 195 ? -16.838 0.803 10.969 1.00 68.38 195 HIS A N 1
ATOM 1512 C CA . HIS A 1 195 ? -15.623 1.104 11.739 1.00 68.38 195 HIS A CA 1
ATOM 1513 C C . HIS A 1 195 ? -15.206 -0.051 12.666 1.00 68.38 195 HIS A C 1
ATOM 1515 O O . HIS A 1 195 ? -14.516 0.157 13.661 1.00 68.38 195 HIS A O 1
ATOM 1521 N N . THR A 1 196 ? -15.628 -1.278 12.360 1.00 73.75 196 THR A N 1
ATOM 1522 C CA . THR A 1 196 ? -15.381 -2.480 13.170 1.00 73.75 196 THR A CA 1
ATOM 1523 C C . THR A 1 196 ? -13.917 -2.898 13.244 1.00 73.75 196 THR A C 1
ATOM 1525 O O . THR A 1 196 ? -13.514 -3.546 14.210 1.00 73.75 196 THR A O 1
ATOM 1528 N N . LEU A 1 197 ? -13.113 -2.580 12.225 1.00 86.19 197 LEU A N 1
ATOM 1529 C CA . LEU A 1 197 ? -11.710 -2.989 12.166 1.00 86.19 197 LEU A CA 1
ATOM 1530 C C . LEU A 1 197 ? -10.802 -1.918 12.772 1.00 86.19 197 LEU A C 1
ATOM 1532 O O . LEU A 1 197 ? -10.306 -1.028 12.085 1.00 86.19 197 LEU A O 1
ATOM 1536 N N . VAL A 1 198 ? -10.562 -2.034 14.075 1.00 87.94 198 VAL A N 1
ATOM 1537 C CA . VAL A 1 198 ? -9.602 -1.197 14.801 1.00 87.94 198 VAL A CA 1
ATOM 1538 C C . VAL A 1 198 ? -8.262 -1.925 14.887 1.00 87.94 198 VAL A C 1
ATOM 1540 O O . VAL A 1 198 ? -8.200 -3.072 15.321 1.00 87.94 198 VAL A O 1
ATOM 1543 N N . PHE A 1 199 ? -7.181 -1.263 14.474 1.00 92.19 199 PHE A N 1
ATOM 1544 C CA . PHE A 1 199 ? -5.833 -1.820 14.516 1.00 92.19 199 PHE A CA 1
ATOM 1545 C C . PHE A 1 199 ? -5.111 -1.400 15.792 1.00 92.19 199 PHE A C 1
ATOM 1547 O O . PHE A 1 199 ? -5.160 -0.240 16.195 1.00 92.19 199 PHE A O 1
ATOM 1554 N N . SER A 1 200 ? -4.372 -2.331 16.396 1.00 94.00 200 SER A N 1
ATOM 1555 C CA . SER A 1 200 ? -3.490 -2.009 17.516 1.00 94.00 200 SER A CA 1
ATOM 1556 C C . SER A 1 200 ? -2.396 -1.021 17.093 1.00 94.00 200 SER A C 1
ATOM 1558 O O . SER A 1 200 ? -1.926 -1.022 15.950 1.00 94.00 200 SER A O 1
ATOM 1560 N N . ILE A 1 201 ? -1.914 -0.214 18.041 1.00 95.12 201 ILE A N 1
ATOM 1561 C CA . ILE A 1 201 ? -0.795 0.706 17.794 1.00 95.12 201 ILE A CA 1
ATOM 1562 C C . ILE A 1 201 ? 0.450 -0.024 17.268 1.00 95.12 201 ILE A C 1
ATOM 1564 O O . ILE A 1 201 ? 1.157 0.502 16.412 1.00 95.12 201 ILE A O 1
ATOM 1568 N N . GLN A 1 202 ? 0.690 -1.261 17.710 1.00 96.69 202 GLN A N 1
ATOM 1569 C CA . GLN A 1 202 ? 1.806 -2.080 17.239 1.00 96.69 202 GLN A CA 1
ATOM 1570 C C . GLN A 1 202 ? 1.660 -2.435 15.753 1.00 96.69 202 GLN A C 1
ATOM 1572 O O . GLN A 1 202 ? 2.641 -2.378 15.002 1.00 96.69 202 GLN A O 1
ATOM 1577 N N . HIS A 1 203 ? 0.444 -2.759 15.303 1.00 97.00 203 HIS A N 1
ATOM 1578 C CA . HIS A 1 203 ? 0.170 -2.982 13.887 1.00 97.00 203 HIS A CA 1
ATOM 1579 C C . HIS A 1 203 ? 0.410 -1.705 13.079 1.00 97.00 203 HIS A C 1
ATOM 1581 O O . HIS A 1 203 ? 1.138 -1.740 12.088 1.00 97.00 203 HIS A O 1
ATOM 1587 N N . LEU A 1 204 ? -0.115 -0.565 13.534 1.00 97.31 204 LEU A N 1
ATOM 1588 C CA . LEU A 1 204 ? 0.045 0.723 12.852 1.00 97.31 204 LEU A CA 1
ATOM 1589 C C . LEU A 1 204 ? 1.518 1.154 12.751 1.00 97.31 204 LEU A C 1
ATOM 1591 O O . LEU A 1 204 ? 1.976 1.562 11.683 1.00 97.31 204 LEU A O 1
ATOM 1595 N N . GLN A 1 205 ? 2.290 0.994 13.830 1.00 97.81 205 GLN A N 1
ATOM 1596 C CA . GLN A 1 205 ? 3.737 1.233 13.846 1.00 97.81 205 GLN A CA 1
ATOM 1597 C C . GLN A 1 205 ? 4.476 0.325 12.863 1.00 97.81 205 GLN A C 1
ATOM 1599 O O . GLN A 1 205 ? 5.350 0.791 12.130 1.00 97.81 205 GLN A O 1
ATOM 1604 N N . THR A 1 206 ? 4.103 -0.956 12.811 1.00 98.25 206 THR A N 1
ATOM 1605 C CA . THR A 1 206 ? 4.689 -1.915 11.869 1.00 98.25 206 THR A CA 1
ATOM 1606 C C . THR A 1 206 ? 4.418 -1.490 10.430 1.00 98.25 206 THR A C 1
ATOM 1608 O O . THR A 1 206 ? 5.362 -1.399 9.645 1.00 98.25 206 THR A O 1
ATOM 1611 N N . VAL A 1 207 ? 3.162 -1.164 10.095 1.00 98.19 207 VAL A N 1
ATOM 1612 C CA . VAL A 1 207 ? 2.762 -0.701 8.757 1.00 98.19 207 VAL A CA 1
ATOM 1613 C C . VAL A 1 207 ? 3.508 0.578 8.371 1.00 98.19 207 VAL A C 1
ATOM 1615 O O . VAL A 1 207 ? 4.080 0.638 7.282 1.00 98.19 207 VAL A O 1
ATOM 1618 N N . LEU A 1 208 ? 3.576 1.575 9.259 1.00 98.31 208 LEU A N 1
ATOM 1619 C CA . LEU A 1 208 ? 4.303 2.823 9.007 1.00 98.31 208 LEU A CA 1
ATOM 1620 C C . LEU A 1 208 ? 5.797 2.571 8.759 1.00 98.31 208 LEU A C 1
ATOM 1622 O O . LEU A 1 208 ? 6.369 3.111 7.809 1.00 98.31 208 LEU A O 1
ATOM 1626 N N . ALA A 1 209 ? 6.432 1.730 9.579 1.00 98.31 209 ALA A N 1
ATOM 1627 C CA . ALA A 1 209 ? 7.852 1.420 9.457 1.00 98.31 209 ALA A CA 1
ATOM 1628 C C . ALA A 1 209 ? 8.184 0.747 8.114 1.00 98.31 209 ALA A C 1
ATOM 1630 O O . ALA A 1 209 ? 9.148 1.133 7.443 1.00 98.31 209 ALA A O 1
ATOM 1631 N N . VAL A 1 210 ? 7.378 -0.229 7.683 1.00 98.25 210 VAL A N 1
ATOM 1632 C CA . VAL A 1 210 ? 7.600 -0.903 6.394 1.00 98.25 210 VAL A CA 1
ATOM 1633 C C . VAL A 1 210 ? 7.223 -0.016 5.206 1.00 98.25 210 VAL A C 1
ATOM 1635 O O . VAL A 1 210 ? 7.923 -0.047 4.195 1.00 98.25 210 VAL A O 1
ATOM 1638 N N . ALA A 1 211 ? 6.202 0.839 5.333 1.00 98.12 211 ALA A N 1
ATOM 1639 C CA . ALA A 1 211 ? 5.847 1.819 4.308 1.00 98.12 211 ALA A CA 1
ATOM 1640 C C . ALA A 1 211 ? 6.991 2.810 4.058 1.00 98.12 211 ALA A C 1
ATOM 1642 O O . ALA A 1 211 ? 7.392 2.996 2.911 1.00 98.12 211 ALA A O 1
ATOM 1643 N N . LYS A 1 212 ? 7.588 3.369 5.119 1.00 97.88 212 LYS A N 1
ATOM 1644 C CA . LYS A 1 212 ? 8.772 4.242 5.028 1.00 97.88 212 LYS A CA 1
ATOM 1645 C C . LYS A 1 212 ? 9.936 3.577 4.304 1.00 97.88 212 LYS A C 1
ATOM 1647 O O . LYS A 1 212 ? 10.586 4.195 3.467 1.00 97.88 212 LYS A O 1
ATOM 1652 N N . LYS A 1 213 ? 10.192 2.306 4.618 1.00 97.12 213 LYS A N 1
ATOM 1653 C CA . LYS A 1 213 ? 11.265 1.524 3.998 1.00 97.12 213 LYS A CA 1
ATOM 1654 C C . LYS A 1 213 ? 11.017 1.283 2.507 1.00 97.12 213 LYS A C 1
ATOM 1656 O O . LYS A 1 213 ? 11.947 1.412 1.717 1.00 97.12 213 LYS A O 1
ATOM 1661 N N . LEU A 1 214 ? 9.790 0.925 2.130 1.00 98.00 214 LEU A N 1
ATOM 1662 C CA . LEU A 1 214 ? 9.422 0.682 0.735 1.00 98.00 214 LEU A CA 1
ATOM 1663 C C . LEU A 1 214 ? 9.430 1.968 -0.097 1.00 98.00 214 LEU A C 1
ATOM 1665 O O . LEU A 1 214 ? 9.894 1.951 -1.232 1.00 98.00 214 LEU A O 1
ATOM 1669 N N . LEU A 1 215 ? 8.916 3.061 0.472 1.00 97.31 215 LEU A N 1
ATOM 1670 C CA . LEU A 1 215 ? 8.776 4.356 -0.195 1.00 97.31 215 LEU A CA 1
ATOM 1671 C C . LEU A 1 215 ? 10.069 5.187 -0.203 1.00 97.31 215 LEU A C 1
ATOM 1673 O O . LEU A 1 215 ? 10.062 6.337 -0.637 1.00 97.31 215 LEU A O 1
ATOM 1677 N N . GLY A 1 216 ? 11.188 4.617 0.248 1.00 96.00 216 GLY A N 1
ATOM 1678 C CA . GLY A 1 216 ? 12.503 5.228 0.091 1.00 96.00 216 GLY A CA 1
ATOM 1679 C C . GLY A 1 216 ? 12.895 5.341 -1.385 1.00 96.00 216 GLY A C 1
ATOM 1680 O O . GLY A 1 216 ? 12.703 4.401 -2.160 1.00 96.00 216 GLY A O 1
ATOM 1681 N N . SER A 1 217 ? 13.493 6.474 -1.765 1.00 94.19 217 SER A N 1
ATOM 1682 C CA . SER A 1 217 ? 13.886 6.776 -3.150 1.00 94.19 217 SER A CA 1
ATOM 1683 C C . SER A 1 217 ? 14.736 5.678 -3.784 1.00 94.19 217 SER A C 1
ATOM 1685 O O . SER A 1 217 ? 14.501 5.316 -4.932 1.00 94.19 217 SER A O 1
ATOM 1687 N N . ASP A 1 218 ? 15.678 5.109 -3.031 1.00 94.56 218 ASP A N 1
ATOM 1688 C CA . ASP A 1 218 ? 16.603 4.087 -3.530 1.00 94.56 218 ASP A CA 1
ATOM 1689 C C . ASP A 1 218 ? 15.873 2.802 -3.931 1.00 94.56 218 ASP A C 1
ATOM 1691 O O . ASP A 1 218 ? 16.139 2.230 -4.986 1.00 94.56 218 ASP A O 1
ATOM 1695 N N . VAL A 1 219 ? 14.910 2.369 -3.111 1.00 96.31 219 VAL A N 1
ATOM 1696 C CA . VAL A 1 219 ? 14.108 1.168 -3.379 1.00 96.31 219 VAL A CA 1
ATOM 1697 C C . VAL A 1 219 ? 13.210 1.406 -4.588 1.00 96.31 219 VAL A C 1
ATOM 1699 O O . VAL A 1 219 ? 13.167 0.572 -5.491 1.00 96.31 219 VAL A O 1
ATOM 1702 N N . LEU A 1 220 ? 12.530 2.555 -4.638 1.00 96.62 220 LEU A N 1
ATOM 1703 C CA . LEU A 1 220 ? 11.632 2.894 -5.741 1.00 96.62 220 LEU A CA 1
ATOM 1704 C C . LEU A 1 220 ? 12.375 3.059 -7.074 1.00 96.62 220 LEU A C 1
ATOM 1706 O O . LEU A 1 220 ? 11.882 2.576 -8.089 1.00 96.62 220 LEU A O 1
ATOM 1710 N N . ASN A 1 221 ? 13.573 3.656 -7.078 1.00 95.94 221 ASN A N 1
ATOM 1711 C CA . ASN A 1 221 ? 14.416 3.777 -8.274 1.00 95.94 221 ASN A CA 1
ATOM 1712 C C . ASN A 1 221 ? 14.741 2.397 -8.868 1.00 95.94 221 ASN A C 1
ATOM 1714 O O . ASN A 1 221 ? 14.504 2.160 -10.050 1.00 95.94 221 ASN A O 1
ATOM 1718 N N . VAL A 1 222 ? 15.210 1.460 -8.034 1.00 96.25 222 VAL A N 1
ATOM 1719 C CA . VAL A 1 222 ? 15.536 0.095 -8.480 1.00 96.25 222 VAL A CA 1
ATOM 1720 C C . VAL A 1 222 ? 14.291 -0.634 -8.996 1.00 96.25 222 VAL A C 1
ATOM 1722 O O . VAL A 1 222 ? 14.351 -1.328 -10.011 1.00 96.25 222 VAL A O 1
ATOM 1725 N N . LEU A 1 223 ? 13.147 -0.474 -8.325 1.00 96.94 223 LEU A N 1
ATOM 1726 C CA . LEU A 1 223 ? 11.890 -1.079 -8.768 1.00 96.94 223 LEU A CA 1
ATOM 1727 C C . LEU A 1 223 ? 11.401 -0.512 -10.105 1.00 96.94 223 LEU A C 1
ATOM 1729 O O . LEU A 1 223 ? 10.905 -1.283 -10.927 1.00 96.94 223 LEU A O 1
ATOM 1733 N N . ASP A 1 224 ? 11.557 0.791 -10.346 1.00 96.06 224 ASP A N 1
ATOM 1734 C CA . ASP A 1 224 ? 11.209 1.416 -11.625 1.00 96.06 224 ASP A CA 1
ATOM 1735 C C . ASP A 1 224 ? 12.095 0.898 -12.765 1.00 96.06 224 ASP A C 1
ATOM 1737 O O . ASP A 1 224 ? 11.584 0.597 -13.845 1.00 96.06 224 ASP A O 1
ATOM 1741 N N . ASP A 1 225 ? 13.398 0.731 -12.530 1.00 95.62 225 ASP A N 1
ATOM 1742 C CA . ASP A 1 225 ? 14.320 0.175 -13.527 1.00 95.62 225 ASP A CA 1
ATOM 1743 C C . ASP A 1 225 ? 13.949 -1.263 -13.902 1.00 95.62 225 ASP A C 1
ATOM 1745 O O . ASP A 1 225 ? 13.843 -1.607 -15.083 1.00 95.62 225 ASP A O 1
ATOM 1749 N N . ILE A 1 226 ? 13.646 -2.084 -12.898 1.00 95.25 226 ILE A N 1
ATOM 1750 C CA . ILE A 1 226 ? 13.193 -3.463 -13.091 1.00 95.25 226 ILE A CA 1
ATOM 1751 C C . ILE A 1 226 ? 11.863 -3.515 -13.842 1.00 95.25 226 ILE A C 1
ATOM 1753 O O . ILE A 1 226 ? 11.722 -4.297 -14.785 1.00 95.25 226 ILE A O 1
ATOM 1757 N N . ALA A 1 227 ? 10.888 -2.697 -13.441 1.00 94.62 227 ALA A N 1
ATOM 1758 C CA . ALA A 1 227 ? 9.584 -2.649 -14.090 1.00 94.62 227 ALA A CA 1
ATOM 1759 C C . ALA A 1 227 ? 9.717 -2.258 -15.563 1.00 94.62 227 ALA A C 1
ATOM 1761 O O . ALA A 1 227 ? 9.133 -2.919 -16.423 1.00 94.62 227 ALA A O 1
ATOM 1762 N N . ARG A 1 228 ? 10.550 -1.253 -15.862 1.00 94.31 228 ARG A N 1
ATOM 1763 C CA . ARG A 1 228 ? 10.829 -0.796 -17.224 1.00 94.31 228 ARG A CA 1
ATOM 1764 C C . ARG A 1 228 ? 11.444 -1.900 -18.076 1.00 94.31 228 ARG A C 1
ATOM 1766 O O . ARG A 1 228 ? 10.996 -2.121 -19.199 1.00 94.31 228 ARG A O 1
ATOM 1773 N N . GLU A 1 229 ? 12.430 -2.625 -17.550 1.00 94.19 229 GLU A N 1
ATOM 1774 C CA . GLU A 1 229 ? 13.034 -3.763 -18.251 1.00 94.19 229 GLU A CA 1
ATOM 1775 C C . GLU A 1 229 ? 12.020 -4.883 -18.519 1.00 94.19 229 GLU A C 1
ATOM 1777 O O . GLU A 1 229 ? 11.918 -5.365 -19.647 1.00 94.19 229 GLU A O 1
ATOM 1782 N N . VAL A 1 230 ? 11.252 -5.298 -17.508 1.00 94.12 230 VAL A N 1
ATOM 1783 C CA . VAL A 1 230 ? 10.259 -6.378 -17.643 1.00 94.12 230 VAL A CA 1
ATOM 1784 C C . VAL A 1 230 ? 9.147 -5.989 -18.621 1.00 94.12 230 VAL A C 1
ATOM 1786 O O . VAL A 1 230 ? 8.731 -6.822 -19.431 1.00 94.12 230 VAL A O 1
ATOM 1789 N N . TYR A 1 231 ? 8.701 -4.731 -18.576 1.00 91.62 231 TYR A N 1
ATOM 1790 C CA . TYR A 1 231 ? 7.689 -4.180 -19.474 1.00 91.62 231 TYR A CA 1
ATOM 1791 C C . TYR A 1 231 ? 8.181 -4.152 -20.926 1.00 91.62 231 TYR A C 1
ATOM 1793 O O . TYR A 1 231 ? 7.519 -4.698 -21.806 1.00 91.62 231 TYR A O 1
ATOM 1801 N N . ASN A 1 232 ? 9.364 -3.582 -21.178 1.00 92.12 232 ASN A N 1
ATOM 1802 C CA . ASN A 1 232 ? 9.909 -3.434 -22.531 1.00 92.12 232 ASN A CA 1
ATOM 1803 C C . ASN A 1 232 ? 10.218 -4.780 -23.199 1.00 92.12 232 ASN A C 1
ATOM 1805 O O . ASN A 1 232 ? 10.051 -4.919 -24.407 1.00 92.12 232 ASN A O 1
ATOM 1809 N N . ASN A 1 233 ? 10.6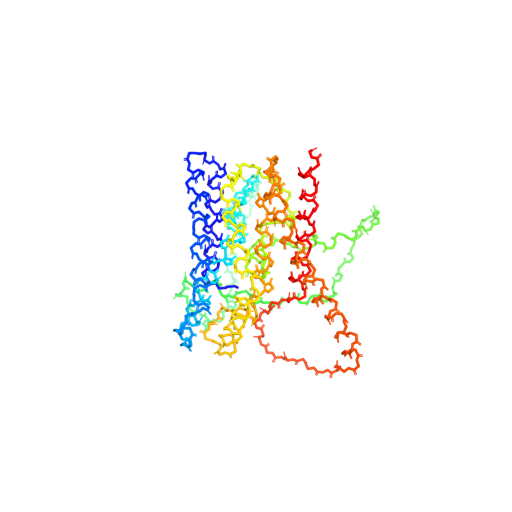37 -5.783 -22.422 1.00 91.31 233 ASN A N 1
ATOM 1810 C CA . ASN A 1 233 ? 10.875 -7.134 -22.934 1.00 91.31 233 ASN A CA 1
ATOM 1811 C C . ASN A 1 233 ? 9.580 -7.936 -23.163 1.00 91.31 233 ASN A C 1
ATOM 1813 O O . ASN A 1 233 ? 9.639 -9.039 -23.703 1.00 91.31 233 ASN A O 1
ATOM 1817 N N . GLY A 1 234 ? 8.417 -7.447 -22.713 1.00 86.62 234 GLY A N 1
ATOM 1818 C CA . GLY A 1 234 ? 7.141 -8.156 -22.854 1.00 86.62 234 GLY A CA 1
ATOM 1819 C C . GLY A 1 234 ? 7.103 -9.520 -22.150 1.00 86.62 234 GLY A C 1
ATOM 1820 O O . GLY A 1 234 ? 6.284 -10.373 -22.492 1.00 86.62 234 GLY A O 1
ATOM 1821 N N . ALA A 1 235 ? 7.979 -9.747 -21.163 1.00 84.81 235 ALA A N 1
ATOM 1822 C CA . ALA A 1 235 ? 8.151 -11.049 -20.511 1.00 84.81 235 ALA A CA 1
ATOM 1823 C C . ALA A 1 235 ? 6.902 -11.502 -19.732 1.00 84.81 235 ALA A C 1
ATOM 1825 O O . ALA A 1 235 ? 6.709 -12.692 -19.473 1.00 84.81 235 ALA A O 1
ATOM 1826 N N . LEU A 1 236 ? 6.034 -10.555 -19.367 1.00 87.00 236 LEU A N 1
ATOM 1827 C CA . LEU A 1 236 ? 4.756 -10.804 -18.716 1.00 87.00 236 LEU A CA 1
ATOM 1828 C C . LEU A 1 236 ? 3.611 -10.345 -19.621 1.00 87.00 236 LEU A C 1
ATOM 1830 O O . LEU A 1 236 ? 3.451 -9.157 -19.875 1.00 87.00 236 LEU A O 1
ATOM 1834 N N . LYS A 1 237 ? 2.745 -11.284 -20.025 1.00 83.88 237 LYS A N 1
ATOM 1835 C CA . LYS A 1 237 ? 1.558 -10.987 -20.853 1.00 83.88 237 LYS A CA 1
ATOM 1836 C C . LYS A 1 237 ? 0.616 -9.957 -20.214 1.00 83.88 237 LYS A C 1
ATOM 1838 O O . LYS A 1 237 ? -0.067 -9.227 -20.923 1.00 83.88 237 LYS A O 1
ATOM 1843 N N . ILE A 1 238 ? 0.546 -9.937 -18.880 1.00 86.38 238 ILE A N 1
ATOM 1844 C CA . ILE A 1 238 ? -0.352 -9.076 -18.102 1.00 86.38 238 ILE A CA 1
ATOM 1845 C C . ILE A 1 238 ? 0.476 -8.321 -17.056 1.00 86.38 238 ILE A C 1
ATOM 1847 O O . ILE A 1 238 ? 0.511 -8.711 -15.888 1.00 86.38 238 ILE A O 1
ATOM 1851 N N . PHE A 1 239 ? 1.153 -7.253 -17.478 1.00 87.25 239 PHE A N 1
ATOM 1852 C CA . PHE A 1 239 ? 1.930 -6.375 -16.599 1.00 87.25 239 PHE A CA 1
ATOM 1853 C C . PHE A 1 239 ? 1.918 -4.930 -17.136 1.00 87.25 239 PHE A C 1
ATOM 1855 O O . PHE A 1 239 ? 2.701 -4.593 -18.016 1.00 87.25 239 PHE A O 1
ATOM 1862 N N . PRO A 1 240 ? 1.010 -4.069 -16.644 1.00 87.69 240 PRO A N 1
ATOM 1863 C CA . PRO A 1 240 ? 0.773 -2.736 -17.212 1.00 87.69 240 PRO A CA 1
ATOM 1864 C C . PRO A 1 240 ? 1.709 -1.643 -16.666 1.00 87.69 240 PRO A C 1
ATOM 1866 O O . PRO A 1 240 ? 1.566 -0.473 -17.025 1.00 87.69 240 PRO A O 1
ATOM 1869 N N . TYR A 1 241 ? 2.629 -2.001 -15.769 1.00 90.56 241 TYR A N 1
ATOM 1870 C CA . TYR A 1 241 ? 3.454 -1.064 -15.013 1.00 90.56 241 TYR A CA 1
ATOM 1871 C C . TYR A 1 241 ? 4.767 -0.775 -15.751 1.00 90.56 241 TYR A C 1
ATOM 1873 O O . TYR A 1 241 ? 5.670 -1.606 -15.756 1.00 90.56 241 TYR A O 1
ATOM 1881 N N . LYS A 1 242 ? 4.877 0.408 -16.368 1.00 90.31 242 LYS A N 1
ATOM 1882 C CA . LYS A 1 242 ? 6.155 0.922 -16.906 1.00 90.31 242 LYS A CA 1
ATOM 1883 C C . LYS A 1 242 ? 7.074 1.415 -15.787 1.00 90.31 242 LYS A C 1
ATOM 1885 O O . LYS A 1 242 ? 8.280 1.209 -15.834 1.00 90.31 242 LYS A O 1
ATOM 1890 N N . THR A 1 243 ? 6.465 2.055 -14.798 1.00 92.19 243 THR A N 1
ATOM 1891 C CA . THR A 1 243 ? 7.037 2.464 -13.515 1.00 92.19 243 THR A CA 1
ATOM 1892 C C . THR A 1 243 ? 6.132 1.922 -12.414 1.00 92.19 243 THR A C 1
ATOM 1894 O O . THR A 1 243 ? 4.942 1.661 -12.634 1.00 92.19 243 THR A O 1
ATOM 1897 N N . LEU A 1 244 ? 6.701 1.695 -11.235 1.00 94.31 244 LEU A N 1
ATOM 1898 C CA . LEU A 1 244 ? 5.980 1.205 -10.063 1.00 94.31 244 LEU A CA 1
ATOM 1899 C C . LEU A 1 244 ? 5.804 2.287 -9.005 1.00 94.31 244 LEU A C 1
ATOM 1901 O O . LEU A 1 244 ? 4.832 2.217 -8.254 1.00 94.31 244 LEU A O 1
ATOM 1905 N N . ARG A 1 245 ? 6.699 3.278 -8.958 1.00 94.81 245 ARG A N 1
ATOM 1906 C CA . ARG A 1 245 ? 6.718 4.353 -7.960 1.00 94.81 245 ARG A CA 1
ATOM 1907 C C . ARG A 1 245 ? 5.359 4.960 -7.689 1.00 94.81 245 ARG A C 1
ATOM 1909 O O . ARG A 1 245 ? 4.924 4.958 -6.543 1.00 94.81 245 ARG A O 1
ATOM 1916 N N . GLU A 1 246 ? 4.670 5.444 -8.715 1.00 92.88 246 GLU A N 1
ATOM 1917 C CA . GLU A 1 246 ? 3.421 6.181 -8.520 1.00 92.88 246 GLU A CA 1
ATOM 1918 C C . GLU A 1 246 ? 2.302 5.264 -8.030 1.00 92.88 246 GLU A C 1
ATOM 1920 O O . GLU A 1 246 ? 1.487 5.655 -7.196 1.00 92.88 246 GLU A O 1
ATOM 1925 N N . THR A 1 247 ? 2.295 4.013 -8.499 1.00 94.12 247 THR A N 1
ATOM 1926 C CA . THR A 1 247 ? 1.316 3.013 -8.059 1.00 94.12 247 THR A CA 1
ATOM 1927 C C . THR A 1 247 ? 1.579 2.597 -6.614 1.00 94.12 247 THR A C 1
ATOM 1929 O O . THR A 1 247 ? 0.646 2.571 -5.817 1.00 94.12 247 THR A O 1
ATOM 1932 N N . ILE A 1 248 ? 2.832 2.311 -6.249 1.00 96.69 248 ILE A N 1
ATOM 1933 C CA . ILE A 1 248 ? 3.209 1.937 -4.880 1.00 96.69 248 ILE A CA 1
ATOM 1934 C C . ILE A 1 248 ? 2.955 3.105 -3.922 1.00 96.69 248 ILE A C 1
ATOM 1936 O O . ILE A 1 248 ? 2.371 2.890 -2.863 1.00 96.69 248 ILE A O 1
ATOM 1940 N N . ASN A 1 249 ? 3.328 4.332 -4.295 1.00 95.19 249 ASN A N 1
ATOM 1941 C CA . ASN A 1 249 ? 3.106 5.518 -3.471 1.00 95.19 249 ASN A CA 1
ATOM 1942 C C . ASN A 1 249 ? 1.612 5.723 -3.197 1.00 95.19 249 ASN A C 1
ATOM 1944 O O . ASN A 1 249 ? 1.197 5.769 -2.042 1.00 95.19 249 ASN A O 1
ATOM 1948 N N . LEU A 1 250 ? 0.778 5.717 -4.244 1.00 94.25 250 LEU A N 1
ATOM 1949 C CA . LEU A 1 250 ? -0.670 5.826 -4.081 1.00 94.25 250 LEU A CA 1
ATOM 1950 C C . LEU A 1 250 ? -1.238 4.716 -3.187 1.00 94.25 250 LEU A C 1
ATOM 1952 O O . LEU A 1 250 ? -1.998 4.997 -2.263 1.00 94.25 250 LEU A O 1
ATOM 1956 N N . VAL A 1 251 ? -0.892 3.456 -3.451 1.00 95.12 251 VAL A N 1
ATOM 1957 C CA . VAL A 1 251 ? -1.456 2.316 -2.715 1.00 95.12 251 VAL A CA 1
ATOM 1958 C C . VAL A 1 251 ? -1.037 2.334 -1.242 1.00 95.12 251 VAL A C 1
ATOM 1960 O O . VAL A 1 251 ? -1.869 2.098 -0.374 1.00 95.12 251 VAL A O 1
ATOM 1963 N N . MET A 1 252 ? 0.216 2.671 -0.935 1.00 97.00 252 MET A N 1
ATOM 1964 C CA . MET A 1 252 ? 0.693 2.724 0.450 1.00 97.00 252 MET A CA 1
ATOM 1965 C C . MET A 1 252 ? 0.147 3.931 1.219 1.00 97.00 252 MET A C 1
ATOM 1967 O O . MET A 1 252 ? -0.215 3.790 2.385 1.00 97.00 252 MET A O 1
ATOM 1971 N N . VAL A 1 253 ? 0.051 5.106 0.589 1.00 94.81 253 VAL A N 1
ATOM 1972 C CA . VAL A 1 253 ? -0.534 6.297 1.231 1.00 94.81 253 VAL A CA 1
ATOM 1973 C C . VAL A 1 253 ? -2.031 6.103 1.457 1.00 94.81 253 VAL A C 1
ATOM 1975 O O . VAL A 1 253 ? -2.535 6.424 2.529 1.00 94.81 253 VAL A O 1
ATOM 1978 N N . THR A 1 254 ? -2.745 5.528 0.484 1.0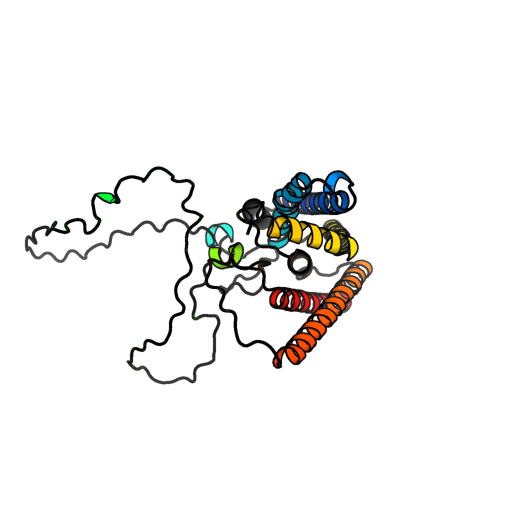0 93.00 254 THR A N 1
ATOM 1979 C CA . THR A 1 254 ? -4.168 5.203 0.666 1.00 93.00 254 THR A CA 1
ATOM 1980 C C . THR A 1 254 ? -4.370 4.151 1.749 1.00 93.00 254 THR A C 1
ATOM 1982 O O . THR A 1 254 ? -5.253 4.339 2.573 1.00 93.00 254 THR A O 1
ATOM 1985 N N . LEU A 1 255 ? -3.520 3.121 1.833 1.00 94.69 255 LEU A N 1
ATOM 1986 C CA . LEU A 1 255 ? -3.554 2.165 2.941 1.00 94.69 255 LEU A CA 1
ATOM 1987 C C . LEU A 1 255 ? -3.419 2.865 4.301 1.00 94.69 255 LEU A C 1
ATOM 1989 O O . LEU A 1 255 ? -4.247 2.653 5.179 1.00 94.69 255 LEU A O 1
ATOM 1993 N N . LEU A 1 256 ? -2.404 3.720 4.471 1.00 95.25 256 LEU A N 1
ATOM 1994 C CA . LEU A 1 256 ? -2.219 4.476 5.715 1.00 95.25 256 LEU A CA 1
ATOM 1995 C C . LEU A 1 256 ? -3.450 5.326 6.041 1.00 95.25 256 LEU A C 1
ATOM 1997 O O . LEU A 1 256 ? -3.893 5.336 7.185 1.00 95.25 256 LEU A O 1
ATOM 2001 N N . ARG A 1 257 ? -4.028 5.993 5.038 1.00 91.88 257 ARG A N 1
ATOM 2002 C CA . ARG A 1 257 ? -5.251 6.785 5.200 1.00 91.88 257 ARG A CA 1
ATOM 2003 C C . ARG A 1 257 ? -6.412 5.939 5.712 1.00 91.88 257 ARG A C 1
ATOM 2005 O O . ARG A 1 257 ? -7.033 6.329 6.690 1.00 91.88 257 ARG A O 1
ATOM 2012 N N . GLU A 1 258 ? -6.696 4.801 5.082 1.00 88.06 258 GLU A N 1
ATOM 2013 C CA . GLU A 1 258 ? -7.823 3.945 5.480 1.00 88.06 258 GLU A CA 1
ATOM 2014 C C . GLU A 1 258 ? -7.623 3.355 6.888 1.00 88.06 258 GLU A C 1
ATOM 2016 O O . GLU A 1 258 ? -8.570 3.305 7.666 1.00 88.06 258 GLU A O 1
ATOM 2021 N N . LEU A 1 259 ? -6.392 2.970 7.254 1.00 91.62 259 LEU A N 1
ATOM 2022 C CA . LEU A 1 259 ? -6.096 2.425 8.584 1.00 91.62 259 LEU A CA 1
ATOM 2023 C C . LEU A 1 259 ? -6.201 3.458 9.708 1.00 91.62 259 LEU A C 1
ATOM 2025 O O . LEU A 1 259 ? -6.533 3.093 10.836 1.00 91.62 259 LEU A O 1
ATOM 2029 N N . LEU A 1 260 ? -5.880 4.720 9.414 1.00 91.12 260 LEU A N 1
ATOM 2030 C CA . LEU A 1 260 ? -5.801 5.795 10.403 1.00 91.12 260 LEU A CA 1
ATOM 2031 C C . LEU A 1 260 ? -7.085 6.619 10.507 1.00 91.12 260 LEU A C 1
ATOM 2033 O O . LEU A 1 260 ? -7.363 7.129 11.585 1.00 91.12 260 LEU A O 1
ATOM 2037 N N . ALA A 1 261 ? -7.895 6.705 9.445 1.00 84.12 261 ALA A N 1
ATOM 2038 C CA . ALA A 1 261 ? -9.081 7.568 9.378 1.00 84.12 261 ALA A CA 1
ATOM 2039 C C . ALA A 1 261 ? -10.066 7.402 10.551 1.00 84.12 261 ALA A C 1
ATOM 2041 O O . ALA A 1 261 ? -10.791 8.342 10.874 1.00 84.12 261 ALA A O 1
ATOM 2042 N N . TYR A 1 262 ? -10.092 6.223 11.178 1.00 80.00 262 TYR A N 1
ATOM 2043 C CA . TYR A 1 262 ? -11.015 5.880 12.264 1.00 80.00 262 TYR A CA 1
ATOM 2044 C C . TYR A 1 262 ? -10.331 5.636 13.611 1.00 80.00 262 TYR A C 1
ATOM 2046 O O . TYR A 1 262 ? -11.003 5.295 14.583 1.00 80.00 262 TYR A O 1
ATOM 2054 N N . GLN A 1 263 ? -9.011 5.816 13.681 1.00 84.25 263 GLN A N 1
ATOM 2055 C CA . GLN A 1 263 ? -8.269 5.749 14.935 1.00 84.25 263 GLN A CA 1
ATOM 2056 C C . GLN A 1 263 ? -8.405 7.074 15.683 1.00 84.25 263 GLN A C 1
ATOM 2058 O O . GLN A 1 263 ? -8.421 8.140 15.066 1.00 84.25 263 GLN A O 1
ATOM 2063 N N . LYS A 1 264 ? -8.504 6.985 17.008 1.00 82.88 264 LYS A N 1
ATOM 2064 C CA . LYS A 1 264 ? -8.555 8.125 17.926 1.00 82.88 264 LYS A CA 1
ATOM 2065 C C . LYS A 1 264 ? -7.572 7.901 19.063 1.00 82.88 264 LYS A C 1
ATOM 2067 O O . LYS A 1 264 ? -7.256 6.750 19.371 1.00 82.88 264 LYS A O 1
ATOM 2072 N N . ASP A 1 265 ? -7.145 8.990 19.691 1.00 85.50 265 ASP A N 1
ATOM 2073 C CA . ASP A 1 265 ? -6.312 8.979 20.896 1.00 85.50 265 ASP A CA 1
ATOM 2074 C C . ASP A 1 265 ? -4.986 8.222 20.692 1.00 85.50 265 ASP A C 1
ATOM 2076 O O . ASP A 1 265 ? -4.484 7.531 21.589 1.00 85.50 265 ASP A O 1
ATOM 2080 N N . LEU A 1 266 ? -4.408 8.317 19.488 1.00 91.69 266 LEU A N 1
ATOM 2081 C CA . LEU A 1 266 ? -3.123 7.687 19.211 1.00 91.69 266 LEU A CA 1
ATOM 2082 C C . LEU A 1 266 ? -1.986 8.418 19.947 1.00 91.69 266 LEU A C 1
ATOM 2084 O O . LEU A 1 266 ? -2.066 9.616 20.226 1.00 91.69 266 LEU A O 1
ATOM 2088 N N . PRO A 1 267 ? -0.874 7.729 20.270 1.00 93.75 267 PRO A N 1
ATOM 2089 C CA . PRO A 1 267 ? 0.251 8.380 20.925 1.00 93.75 267 PRO A CA 1
ATOM 2090 C C . PRO A 1 267 ? 0.805 9.530 20.076 1.00 93.75 267 PRO A C 1
ATOM 2092 O O . PRO A 1 267 ? 1.244 9.307 18.949 1.00 93.75 267 PRO A O 1
ATOM 2095 N N . VAL A 1 268 ? 0.905 10.730 20.654 1.00 92.94 268 VAL A N 1
ATOM 2096 C CA . VAL A 1 268 ? 1.442 11.933 19.982 1.00 92.94 268 VAL A CA 1
ATOM 2097 C C . VAL A 1 268 ? 2.760 11.682 19.223 1.00 92.94 268 VAL A C 1
ATOM 2099 O O . VAL A 1 268 ? 2.882 12.142 18.086 1.00 92.94 268 VAL A O 1
ATOM 2102 N N . PRO A 1 269 ? 3.752 10.927 19.754 1.00 95.38 269 PRO A N 1
ATOM 2103 C CA . PRO A 1 269 ? 4.966 10.622 18.994 1.00 95.38 269 PRO A CA 1
ATOM 2104 C C . PRO A 1 269 ? 4.702 9.863 17.688 1.00 95.38 269 PRO A C 1
ATOM 2106 O O . PRO A 1 269 ? 5.408 10.084 16.709 1.00 95.38 269 PRO A O 1
ATOM 2109 N N . PHE A 1 270 ? 3.697 8.984 17.666 1.00 96.19 270 PHE A N 1
ATOM 2110 C CA . PHE A 1 270 ? 3.297 8.240 16.476 1.00 96.19 270 PHE A CA 1
ATOM 2111 C C . PHE A 1 270 ? 2.581 9.146 15.467 1.00 96.19 270 PHE A C 1
ATOM 2113 O O . PHE A 1 270 ? 2.990 9.181 14.306 1.00 96.19 270 PHE A O 1
ATOM 2120 N N . THR A 1 271 ? 1.582 9.924 15.896 1.00 95.56 271 THR A N 1
ATOM 2121 C CA . THR A 1 271 ? 0.838 10.847 15.016 1.00 95.56 271 THR A CA 1
ATOM 2122 C C . THR A 1 271 ? 1.778 11.864 14.362 1.00 95.56 271 THR A C 1
ATOM 2124 O O . THR A 1 271 ? 1.744 12.062 13.144 1.00 95.56 271 THR A O 1
ATOM 2127 N N . ARG A 1 272 ? 2.731 12.408 15.129 1.00 95.44 272 ARG A N 1
ATOM 2128 C CA . ARG A 1 272 ? 3.776 13.298 14.607 1.00 95.44 272 ARG A CA 1
ATOM 2129 C C . ARG A 1 272 ? 4.700 12.612 13.599 1.00 95.44 272 ARG A C 1
ATOM 2131 O O . ARG A 1 272 ? 5.103 13.225 12.610 1.00 95.44 272 ARG A O 1
ATOM 2138 N N . ASP A 1 273 ? 5.045 11.348 13.829 1.00 97.25 273 ASP A N 1
ATOM 2139 C CA . ASP A 1 273 ? 5.895 10.579 12.919 1.00 97.25 273 ASP A CA 1
ATOM 2140 C C . ASP A 1 273 ? 5.196 10.289 11.576 1.00 97.25 273 ASP A C 1
ATOM 2142 O O . ASP A 1 273 ? 5.814 10.397 10.510 1.00 97.25 273 ASP A O 1
ATOM 2146 N N . VAL A 1 274 ? 3.887 10.009 11.610 1.00 97.00 274 VAL A N 1
ATOM 2147 C CA . VAL A 1 274 ? 3.036 9.931 10.410 1.00 97.00 274 VAL A CA 1
ATOM 2148 C C . VAL A 1 274 ? 3.013 11.280 9.693 1.00 97.00 274 VAL A C 1
ATOM 2150 O O . VAL A 1 274 ? 3.268 11.336 8.490 1.00 97.00 274 VAL A O 1
ATOM 2153 N N . GLN A 1 275 ? 2.765 12.373 10.417 1.00 95.94 275 GLN A N 1
ATOM 2154 C CA . GLN A 1 275 ? 2.666 13.715 9.844 1.00 95.94 275 GLN A CA 1
ATOM 2155 C C . GLN A 1 275 ? 3.955 14.134 9.121 1.00 95.94 275 GLN A C 1
ATOM 2157 O O . GLN A 1 275 ? 3.902 14.602 7.982 1.00 95.94 275 GLN A O 1
ATOM 2162 N N . ILE A 1 276 ? 5.122 13.942 9.749 1.00 97.06 276 ILE A N 1
ATOM 2163 C CA . ILE A 1 276 ? 6.429 14.257 9.147 1.00 97.06 276 ILE A CA 1
ATOM 2164 C C . ILE A 1 276 ? 6.632 13.448 7.864 1.00 97.06 276 ILE A C 1
ATOM 2166 O O . ILE A 1 276 ? 7.034 14.001 6.837 1.00 97.06 276 ILE A O 1
ATOM 2170 N N . PHE A 1 277 ? 6.329 12.152 7.912 1.00 97.81 277 PHE A N 1
ATOM 2171 C CA . PHE A 1 277 ? 6.482 11.264 6.769 1.00 97.81 277 PHE A CA 1
ATOM 2172 C C . PHE A 1 277 ? 5.576 11.658 5.595 1.00 97.81 277 PHE A C 1
ATOM 2174 O O . PHE A 1 277 ? 6.060 11.866 4.481 1.00 97.81 277 PHE A O 1
ATOM 2181 N N . VAL A 1 278 ? 4.278 11.828 5.851 1.00 97.50 278 VAL A N 1
ATOM 2182 C CA . VAL A 1 278 ? 3.277 12.188 4.835 1.00 97.50 278 VAL A CA 1
ATOM 2183 C C . VAL A 1 278 ? 3.557 13.571 4.249 1.00 97.50 278 VAL A C 1
ATOM 2185 O O . VAL A 1 278 ? 3.432 13.763 3.039 1.00 97.50 278 VAL A O 1
ATOM 2188 N N . LYS A 1 279 ? 4.013 14.529 5.065 1.00 96.81 279 LYS A N 1
ATOM 2189 C CA . LYS A 1 279 ? 4.440 15.849 4.582 1.00 96.81 279 LYS A CA 1
ATOM 2190 C C . LYS A 1 279 ? 5.600 15.740 3.590 1.00 96.81 279 LYS A C 1
ATOM 2192 O O . LYS A 1 279 ? 5.596 16.446 2.584 1.00 96.81 279 LYS A O 1
ATOM 2197 N N . GLY A 1 280 ? 6.563 14.852 3.842 1.00 96.44 280 GLY A N 1
ATOM 2198 C CA . GLY A 1 280 ? 7.650 14.564 2.904 1.00 96.44 280 GLY A CA 1
ATOM 2199 C C . GLY A 1 280 ? 7.138 14.046 1.557 1.00 96.44 280 GLY A C 1
ATOM 2200 O O . GLY A 1 280 ? 7.519 14.575 0.512 1.00 96.44 280 GLY A O 1
ATOM 2201 N N . LEU A 1 281 ? 6.218 13.074 1.579 1.00 95.69 281 LEU A N 1
ATOM 2202 C CA . LEU A 1 281 ? 5.599 12.525 0.365 1.00 95.69 281 LEU A CA 1
ATOM 2203 C C . LEU A 1 281 ? 4.803 13.582 -0.409 1.00 95.69 281 LEU A C 1
ATOM 2205 O O . LEU A 1 281 ? 4.959 13.694 -1.623 1.00 95.69 281 LEU A O 1
ATOM 2209 N N . TYR A 1 282 ? 4.002 14.389 0.292 1.00 96.44 282 TYR A N 1
ATOM 2210 C CA . TYR A 1 282 ? 3.222 15.473 -0.303 1.00 96.44 282 TYR A CA 1
ATOM 2211 C C . TYR A 1 282 ? 4.110 16.497 -1.018 1.00 96.44 282 TYR A C 1
ATOM 2213 O O . TYR A 1 282 ? 3.857 16.852 -2.167 1.00 96.44 282 TYR A O 1
ATOM 2221 N N . LEU A 1 283 ? 5.183 16.961 -0.368 1.00 95.44 283 LEU A N 1
ATOM 2222 C CA . LEU A 1 283 ? 6.101 17.935 -0.967 1.00 95.44 283 LEU A CA 1
ATOM 2223 C C . LEU A 1 283 ? 6.837 17.363 -2.188 1.00 95.44 283 LEU A C 1
ATOM 2225 O O . LEU A 1 283 ? 6.991 18.063 -3.193 1.00 95.44 283 LEU A O 1
ATOM 2229 N N . SER A 1 284 ? 7.241 16.089 -2.128 1.00 92.38 284 SER A N 1
ATOM 2230 C CA . SER A 1 284 ? 7.823 15.387 -3.278 1.00 92.38 284 SER A CA 1
ATOM 2231 C C . SER A 1 284 ? 6.834 15.340 -4.444 1.00 92.38 284 SER A C 1
ATOM 2233 O O . SER A 1 284 ? 7.159 15.778 -5.546 1.00 92.38 284 SER A O 1
ATOM 2235 N N . GLY A 1 285 ? 5.594 14.910 -4.192 1.00 90.88 285 GLY A N 1
ATOM 2236 C CA . GLY A 1 285 ? 4.561 14.830 -5.222 1.00 90.88 285 GLY A CA 1
ATOM 2237 C C . GLY A 1 285 ? 4.189 16.197 -5.803 1.00 90.88 285 GLY A C 1
ATOM 2238 O O . GLY A 1 285 ? 3.943 16.311 -6.998 1.00 90.88 285 GLY A O 1
ATOM 2239 N N . GLN A 1 286 ? 4.160 17.261 -4.993 1.00 90.75 286 GLN A N 1
ATOM 2240 C CA . GLN A 1 286 ? 3.927 18.628 -5.481 1.00 90.75 286 GLN A CA 1
ATOM 2241 C C . GLN A 1 286 ? 5.039 19.097 -6.428 1.00 90.75 286 GLN A C 1
ATOM 2243 O O . GLN A 1 286 ? 4.754 19.746 -7.435 1.00 90.75 286 GLN A O 1
ATOM 2248 N N . THR A 1 287 ? 6.292 18.744 -6.130 1.00 89.75 287 THR A N 1
ATOM 2249 C CA . THR A 1 287 ? 7.446 19.066 -6.983 1.00 89.75 287 THR A CA 1
ATOM 2250 C C . THR A 1 287 ? 7.341 18.357 -8.336 1.00 89.75 287 THR A C 1
ATOM 2252 O O . THR A 1 287 ? 7.529 18.985 -9.377 1.00 89.75 287 THR A O 1
ATOM 2255 N N . GLU A 1 288 ? 6.964 17.075 -8.338 1.00 86.31 288 GLU A N 1
ATOM 2256 C CA . GLU A 1 288 ? 6.733 16.297 -9.564 1.00 86.31 288 GLU A CA 1
ATOM 2257 C C . GLU A 1 288 ? 5.590 16.884 -10.411 1.00 86.31 288 GLU A C 1
ATOM 2259 O O . GLU A 1 288 ? 5.743 17.082 -11.618 1.00 86.31 288 GLU A O 1
ATOM 2264 N N . LEU A 1 289 ? 4.457 17.233 -9.788 1.00 88.38 289 LEU A N 1
ATOM 2265 C CA . LEU A 1 289 ? 3.312 17.833 -10.485 1.00 88.38 289 LEU A CA 1
ATOM 2266 C C . LEU A 1 289 ? 3.646 19.198 -11.101 1.00 88.38 289 LEU A C 1
ATOM 2268 O O . LEU A 1 289 ? 3.227 19.479 -12.226 1.00 88.38 289 LEU A O 1
ATOM 2272 N N . ALA A 1 290 ? 4.409 20.033 -10.392 1.00 83.25 290 ALA A N 1
ATOM 2273 C CA . ALA A 1 290 ? 4.878 21.312 -10.917 1.00 83.25 290 ALA A CA 1
ATOM 2274 C C . ALA A 1 290 ? 5.798 21.114 -12.135 1.00 83.25 290 ALA A C 1
ATOM 2276 O O . ALA A 1 290 ? 5.633 21.797 -13.147 1.00 83.25 290 ALA A O 1
ATOM 2277 N N . GLY A 1 291 ? 6.703 20.129 -12.079 1.00 77.81 291 GLY A N 1
ATOM 2278 C CA . GLY A 1 291 ? 7.565 19.759 -13.205 1.00 77.81 291 GLY A CA 1
ATOM 2279 C C . GLY A 1 291 ? 6.777 19.310 -14.440 1.00 77.81 291 GLY A C 1
ATOM 2280 O O . GLY A 1 291 ? 7.091 19.726 -15.557 1.00 77.81 291 GLY A O 1
ATOM 2281 N N . HIS A 1 292 ? 5.705 18.533 -14.252 1.00 71.88 292 HIS A N 1
ATOM 2282 C CA . HIS A 1 292 ? 4.817 18.121 -15.344 1.00 71.88 292 HIS A CA 1
ATOM 2283 C C . HIS A 1 292 ? 4.059 19.292 -15.978 1.00 71.88 292 HIS A C 1
ATOM 2285 O O . HIS A 1 292 ? 3.976 19.365 -17.204 1.00 71.88 292 HIS A O 1
ATOM 2291 N N . GLN A 1 293 ? 3.542 20.230 -15.178 1.00 65.19 293 GLN A N 1
ATOM 2292 C CA . GLN A 1 293 ? 2.906 21.441 -15.712 1.00 65.19 293 GLN A CA 1
ATOM 2293 C C . GLN A 1 293 ? 3.900 22.274 -16.526 1.00 65.19 293 GLN A C 1
ATOM 2295 O O . GLN A 1 293 ? 3.562 22.772 -17.597 1.00 65.19 293 GLN A O 1
ATOM 2300 N N . GLN A 1 294 ? 5.147 22.370 -16.068 1.00 59.66 294 GLN A N 1
ATOM 2301 C CA . GLN A 1 294 ? 6.190 23.119 -16.761 1.00 59.66 294 GLN A CA 1
ATOM 2302 C C . GLN A 1 294 ? 6.599 22.453 -18.086 1.00 59.66 294 GLN A C 1
ATOM 2304 O O . GLN A 1 294 ? 6.723 23.138 -19.098 1.00 59.66 294 GLN A O 1
ATOM 2309 N N . GLN A 1 295 ? 6.724 21.121 -18.124 1.00 58.84 295 GLN A N 1
ATOM 2310 C CA . GLN A 1 295 ? 6.987 20.373 -19.362 1.00 58.84 295 GLN A CA 1
ATOM 2311 C C . GLN A 1 295 ? 5.829 20.459 -20.360 1.00 58.84 295 GLN A C 1
ATOM 2313 O O . GLN A 1 295 ? 6.074 20.593 -21.554 1.00 58.84 295 GLN A O 1
ATOM 2318 N N . GLN A 1 296 ? 4.577 20.444 -19.897 1.00 57.00 296 GLN A N 1
ATOM 2319 C CA . GLN A 1 296 ? 3.408 20.561 -20.772 1.00 57.00 296 GLN A CA 1
ATOM 2320 C C . GLN A 1 296 ? 3.267 21.973 -21.371 1.00 57.00 296 GLN A C 1
ATOM 2322 O O . GLN A 1 296 ? 2.876 22.115 -22.527 1.00 57.00 296 GLN A O 1
ATOM 2327 N N . VAL A 1 297 ? 3.650 23.015 -20.623 1.00 53.97 297 VAL A N 1
ATOM 2328 C CA . VAL A 1 297 ? 3.718 24.401 -21.122 1.00 53.97 297 VAL A CA 1
ATOM 2329 C C . VAL A 1 297 ? 4.836 24.574 -22.161 1.00 53.97 297 VAL A C 1
ATOM 2331 O O . VAL A 1 297 ? 4.657 25.314 -23.125 1.00 53.97 297 VAL A O 1
ATOM 2334 N N . VAL A 1 298 ? 5.960 23.864 -22.015 1.00 50.12 298 VAL A N 1
ATOM 2335 C CA . VAL A 1 298 ? 7.076 23.888 -22.982 1.00 50.12 298 VAL A CA 1
ATOM 2336 C C . VAL A 1 298 ? 6.786 23.027 -24.225 1.00 50.12 298 VAL A C 1
ATOM 2338 O O . VAL A 1 298 ? 7.112 23.432 -25.337 1.00 50.12 298 VAL A O 1
ATOM 2341 N N . ALA A 1 299 ? 6.115 21.880 -24.071 1.00 45.69 299 ALA A N 1
ATOM 2342 C CA . ALA A 1 299 ? 5.710 20.995 -25.172 1.00 45.69 299 ALA A CA 1
ATOM 2343 C C . ALA A 1 299 ? 4.521 21.533 -25.994 1.00 45.69 299 ALA A C 1
ATOM 2345 O O . ALA A 1 299 ? 4.271 21.059 -27.099 1.00 45.69 299 ALA A O 1
ATOM 2346 N N . GLY A 1 300 ? 3.836 22.583 -25.526 1.00 42.59 300 GLY A N 1
ATOM 2347 C CA . GLY A 1 300 ? 2.794 23.296 -26.279 1.00 42.59 300 GLY A CA 1
ATOM 2348 C C . GLY A 1 300 ? 3.257 23.958 -27.590 1.00 42.59 300 GLY A C 1
ATOM 2349 O O . GLY A 1 300 ? 2.455 24.623 -28.241 1.00 42.59 300 GLY A O 1
ATOM 2350 N N . GLN A 1 301 ? 4.524 23.794 -27.988 1.00 41.94 301 GLN A N 1
ATOM 2351 C CA . GLN A 1 301 ? 5.058 24.225 -29.285 1.00 41.94 301 GLN A CA 1
ATOM 2352 C C . GLN A 1 301 ? 5.377 23.077 -30.254 1.00 41.94 301 GLN A C 1
ATOM 2354 O O . GLN A 1 301 ? 5.626 23.348 -31.427 1.00 41.94 301 GLN A O 1
ATOM 2359 N N . VAL A 1 302 ? 5.351 21.811 -29.824 1.00 46.84 302 VAL A N 1
ATOM 2360 C CA . VAL A 1 302 ? 5.690 20.673 -30.688 1.00 46.84 302 VAL A CA 1
ATOM 2361 C C . VAL A 1 302 ? 4.861 19.462 -30.274 1.00 46.84 302 VAL A C 1
ATOM 2363 O O . VAL A 1 302 ? 5.232 18.781 -29.334 1.00 46.84 302 VAL A O 1
ATOM 2366 N N . GLU A 1 303 ? 3.741 19.215 -30.956 1.00 35.44 303 GLU A N 1
ATOM 2367 C CA . GLU A 1 303 ? 3.322 17.868 -31.388 1.00 35.44 303 GLU A CA 1
ATOM 2368 C C . GLU A 1 303 ? 1.958 17.929 -32.088 1.00 35.44 303 GLU A C 1
ATOM 2370 O O . GLU A 1 303 ? 0.883 17.812 -31.499 1.00 35.44 303 GLU A O 1
ATOM 2375 N N . GLY A 1 304 ? 2.027 18.110 -33.407 1.00 32.16 304 GLY A N 1
ATOM 2376 C CA . GLY A 1 304 ? 1.082 17.490 -34.317 1.00 32.16 304 GLY A CA 1
ATOM 2377 C C . GLY A 1 304 ? 1.665 16.150 -34.760 1.00 32.16 304 GLY A C 1
ATOM 2378 O O . GLY A 1 304 ? 2.747 16.126 -35.335 1.00 32.16 304 GLY A O 1
ATOM 2379 N N . GLY A 1 305 ? 0.918 15.071 -34.531 1.00 31.69 305 GLY A N 1
ATOM 2380 C CA . GLY A 1 305 ? 1.118 13.784 -35.193 1.00 31.69 305 GLY A CA 1
ATOM 2381 C C . GLY A 1 305 ? 1.902 12.749 -34.392 1.00 31.69 305 GLY A C 1
ATOM 2382 O O . GLY A 1 305 ? 3.119 12.774 -34.382 1.00 31.69 305 GLY A O 1
ATOM 2383 N N . GLU A 1 306 ? 1.179 11.787 -33.815 1.00 28.06 306 GLU A N 1
ATOM 2384 C CA . GLU A 1 306 ? 1.333 10.359 -34.136 1.00 28.06 306 GLU A CA 1
ATOM 2385 C C . GLU A 1 306 ? 0.204 9.561 -33.460 1.00 28.06 306 GLU A C 1
ATOM 2387 O O . GLU A 1 306 ? 0.248 9.186 -32.290 1.00 28.06 306 GLU A O 1
ATOM 2392 N N . VAL A 1 307 ? -0.863 9.307 -34.225 1.00 39.28 307 VAL A N 1
ATOM 2393 C CA . VAL A 1 307 ? -1.896 8.332 -33.863 1.00 39.28 307 VAL A CA 1
ATOM 2394 C C . VAL A 1 307 ? -1.318 6.951 -34.157 1.00 39.28 307 VAL A C 1
ATOM 2396 O O . VAL A 1 307 ? -1.385 6.463 -35.282 1.00 39.28 307 VAL A O 1
ATOM 2399 N N . SER A 1 308 ? -0.718 6.325 -33.147 1.00 31.39 308 SER A N 1
ATOM 2400 C CA . SER A 1 308 ? -0.321 4.920 -33.229 1.00 31.39 308 SER A CA 1
ATOM 2401 C C . SER A 1 308 ? -1.564 4.033 -33.164 1.00 31.39 308 SER A C 1
ATOM 2403 O O . SER A 1 308 ? -2.091 3.727 -32.096 1.00 31.39 308 SER A O 1
ATOM 2405 N N . THR A 1 309 ? -2.043 3.621 -34.336 1.00 37.81 309 THR A N 1
ATOM 2406 C CA . THR A 1 309 ? -3.002 2.529 -34.512 1.00 37.81 309 THR A CA 1
ATOM 2407 C C . THR A 1 309 ? -2.323 1.194 -34.203 1.00 37.81 309 THR A C 1
ATOM 2409 O O . THR A 1 309 ? -1.572 0.658 -35.015 1.00 37.81 309 THR A O 1
ATOM 2412 N N . GLY A 1 310 ? -2.591 0.651 -33.023 1.00 30.47 310 GLY A N 1
ATOM 2413 C CA . GLY A 1 310 ? -2.192 -0.688 -32.595 1.00 30.47 310 GLY A CA 1
ATOM 2414 C C . GLY A 1 310 ? -2.747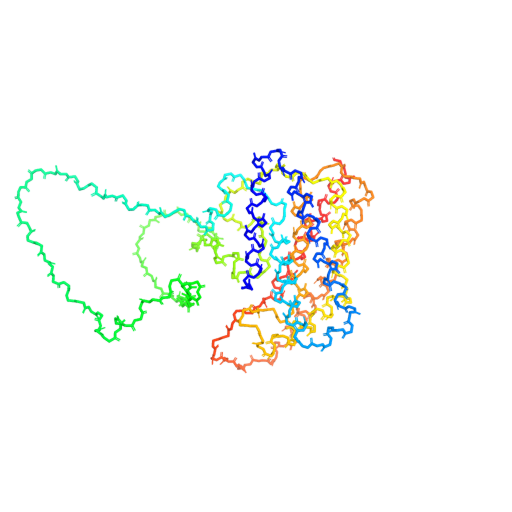 -0.930 -31.199 1.00 30.47 310 GLY A C 1
ATOM 2415 O O . GLY A 1 310 ? -2.824 0.015 -30.424 1.00 30.47 310 GLY A O 1
ATOM 2416 N N . ALA A 1 311 ? -3.183 -2.153 -30.895 1.00 41.03 311 ALA A N 1
ATOM 2417 C CA . ALA A 1 311 ? -3.813 -2.548 -29.632 1.00 41.03 311 ALA A CA 1
ATOM 2418 C C . ALA A 1 311 ? -2.906 -2.294 -28.405 1.00 41.03 311 ALA A C 1
ATOM 2420 O O . ALA A 1 311 ? -2.287 -3.207 -27.858 1.00 41.03 311 ALA A O 1
ATOM 2421 N N . ALA A 1 312 ? -2.779 -1.034 -27.992 1.00 48.41 312 ALA A N 1
ATOM 2422 C CA . ALA A 1 312 ? -1.961 -0.623 -26.872 1.00 48.41 312 ALA A CA 1
ATOM 2423 C C . ALA A 1 312 ? -2.647 -1.088 -25.589 1.00 48.41 312 ALA A C 1
ATOM 2425 O O . ALA A 1 312 ? -3.773 -0.687 -25.287 1.00 48.41 312 ALA A O 1
ATOM 2426 N N . GLN A 1 313 ? -1.974 -1.956 -24.830 1.00 51.34 313 GLN A N 1
ATOM 2427 C CA . GLN A 1 313 ? -2.442 -2.312 -23.496 1.00 51.34 313 GLN A CA 1
ATOM 2428 C C . GLN A 1 313 ? -2.663 -1.031 -22.678 1.00 51.34 313 GLN A C 1
ATOM 2430 O O . GLN A 1 313 ? -1.817 -0.134 -22.737 1.00 51.34 313 GLN A O 1
ATOM 2435 N N . PRO A 1 314 ? -3.751 -0.935 -21.894 1.00 59.56 314 PRO A N 1
ATOM 2436 C CA . PRO A 1 314 ? -4.029 0.253 -21.101 1.00 59.56 314 PRO A CA 1
ATOM 2437 C C . PRO A 1 314 ? -2.863 0.517 -20.143 1.00 59.56 314 PRO A C 1
ATOM 2439 O O . PRO A 1 314 ? -2.608 -0.279 -19.237 1.00 59.56 314 PRO A O 1
ATOM 2442 N N . THR A 1 315 ? -2.136 1.613 -20.357 1.00 69.88 315 THR A N 1
ATOM 2443 C CA . THR A 1 315 ? -0.990 2.020 -19.535 1.00 69.88 315 THR A CA 1
ATOM 2444 C C . THR A 1 315 ? -1.434 2.840 -18.329 1.00 69.88 315 THR A C 1
ATOM 2446 O O . THR A 1 315 ? -2.464 3.514 -18.358 1.00 69.88 315 THR A O 1
ATOM 2449 N N . VAL A 1 316 ? -0.641 2.812 -17.259 1.00 78.19 316 VAL A N 1
ATOM 2450 C CA . VAL A 1 316 ? -0.896 3.602 -16.046 1.00 78.19 316 VAL A CA 1
ATOM 2451 C C . VAL A 1 316 ? -0.785 5.105 -16.328 1.00 78.19 316 VAL A C 1
ATOM 2453 O O . VAL A 1 316 ? 0.187 5.558 -16.927 1.00 78.19 316 VAL A O 1
ATOM 2456 N N . ASN A 1 317 ? -1.768 5.888 -15.870 1.00 83.88 317 ASN A N 1
ATOM 2457 C CA . ASN A 1 317 ? -1.732 7.350 -15.939 1.00 83.88 317 ASN A CA 1
ATOM 2458 C C . ASN A 1 317 ? -1.020 7.918 -14.699 1.00 83.88 317 ASN A C 1
ATOM 2460 O O . ASN A 1 317 ? -1.645 8.101 -13.656 1.00 83.88 317 ASN A O 1
ATOM 2464 N N . ILE A 1 318 ? 0.279 8.182 -14.843 1.00 86.19 318 ILE A N 1
ATOM 2465 C CA . ILE A 1 318 ? 1.192 8.675 -13.796 1.00 86.19 318 ILE A CA 1
ATOM 2466 C C . ILE A 1 318 ? 0.654 9.955 -13.142 1.00 86.19 318 ILE A C 1
ATOM 2468 O O . ILE A 1 318 ? 0.454 9.974 -11.932 1.00 86.19 318 ILE A O 1
ATOM 2472 N N . PHE A 1 319 ? 0.318 10.979 -13.938 1.00 85.19 319 PHE A N 1
ATOM 2473 C CA . PHE A 1 319 ? -0.194 12.258 -13.429 1.00 85.19 319 PHE A CA 1
ATOM 2474 C C . PHE A 1 319 ? -1.414 12.068 -12.523 1.00 85.19 319 PHE A C 1
ATOM 2476 O O . PHE A 1 319 ? -1.475 12.608 -11.419 1.00 85.19 319 PHE A O 1
ATOM 2483 N N . ARG A 1 320 ? -2.377 11.246 -12.961 1.00 86.81 320 ARG A N 1
ATOM 2484 C CA . ARG A 1 320 ? -3.566 10.926 -12.167 1.00 86.81 320 ARG A CA 1
ATOM 2485 C C . ARG A 1 320 ? -3.191 10.275 -10.837 1.00 86.81 320 ARG A C 1
ATOM 2487 O O . ARG A 1 320 ? -3.759 10.658 -9.818 1.00 86.81 320 ARG A O 1
ATOM 2494 N N . LEU A 1 321 ? -2.280 9.300 -10.841 1.00 88.06 321 LEU A N 1
ATOM 2495 C CA . LEU A 1 321 ? -1.880 8.611 -9.614 1.00 88.06 321 LEU A CA 1
ATOM 2496 C C . LEU A 1 321 ? -1.191 9.564 -8.634 1.00 88.06 321 LEU A C 1
ATOM 2498 O O . LEU A 1 321 ? -1.530 9.547 -7.454 1.00 88.06 321 LEU A O 1
ATOM 2502 N N . THR A 1 322 ? -0.304 10.438 -9.115 1.00 89.50 322 THR A N 1
ATOM 2503 C CA . THR A 1 322 ? 0.378 11.438 -8.280 1.00 89.50 322 THR A CA 1
ATOM 2504 C C . THR A 1 322 ? -0.613 12.427 -7.663 1.00 89.50 322 THR A C 1
ATOM 2506 O O . THR A 1 322 ? -0.545 12.697 -6.465 1.00 89.50 322 THR A O 1
ATOM 2509 N N . VAL A 1 323 ? -1.597 12.910 -8.434 1.00 90.00 323 VAL A N 1
ATOM 2510 C CA . VAL A 1 323 ? -2.676 13.766 -7.902 1.00 90.00 323 VAL A CA 1
ATOM 2511 C C . VAL A 1 323 ? -3.471 13.041 -6.813 1.00 90.00 323 VAL A C 1
ATOM 2513 O O . VAL A 1 323 ? -3.733 13.615 -5.758 1.00 90.00 323 VAL A O 1
ATOM 2516 N N . GLN A 1 324 ? -3.839 11.777 -7.036 1.00 89.62 324 GLN A N 1
ATOM 2517 C CA . GLN A 1 324 ? -4.583 10.989 -6.049 1.00 89.62 324 GLN A CA 1
ATOM 2518 C C . GLN A 1 324 ? -3.763 10.712 -4.781 1.00 89.62 324 GLN A C 1
ATOM 2520 O O . GLN A 1 324 ? -4.313 10.772 -3.683 1.00 89.62 324 GLN A O 1
ATOM 2525 N N . ALA A 1 325 ? -2.462 10.441 -4.918 1.00 92.38 325 ALA A N 1
ATOM 2526 C CA . ALA A 1 325 ? -1.571 10.215 -3.785 1.00 92.38 325 ALA A CA 1
ATOM 2527 C C . ALA A 1 325 ? -1.442 11.488 -2.938 1.00 92.38 325 ALA A C 1
ATOM 2529 O O . ALA A 1 325 ? -1.611 11.434 -1.724 1.00 92.38 325 ALA A O 1
ATOM 2530 N N . ASN A 1 326 ? -1.256 12.649 -3.576 1.00 93.31 326 ASN A N 1
ATOM 2531 C CA . ASN A 1 326 ? -1.216 13.932 -2.875 1.00 93.31 326 ASN A CA 1
ATOM 2532 C C . ASN A 1 326 ? -2.540 14.279 -2.192 1.00 93.31 326 ASN A C 1
ATOM 2534 O O . ASN A 1 326 ? -2.517 14.799 -1.080 1.00 93.31 326 ASN A O 1
ATOM 2538 N N . ALA A 1 327 ? -3.683 13.969 -2.809 1.00 92.56 327 ALA A N 1
ATOM 2539 C CA . ALA A 1 327 ? -4.982 14.148 -2.163 1.00 92.56 327 ALA A CA 1
ATOM 2540 C C . ALA A 1 327 ? -5.090 13.304 -0.879 1.00 92.56 327 ALA A C 1
ATOM 2542 O O . ALA A 1 327 ? -5.459 13.826 0.168 1.00 92.56 327 ALA A O 1
ATOM 2543 N N . ALA A 1 328 ? -4.674 12.033 -0.927 1.00 92.31 328 ALA A N 1
ATOM 2544 C CA . ALA A 1 328 ? -4.643 11.176 0.257 1.00 92.31 328 ALA A CA 1
ATOM 2545 C C . ALA A 1 328 ? -3.642 11.668 1.324 1.00 92.31 328 ALA A C 1
ATOM 2547 O O . ALA A 1 328 ? -3.915 11.548 2.518 1.00 92.31 328 ALA A O 1
ATOM 2548 N N . CYS A 1 329 ? -2.514 12.267 0.919 1.00 95.69 329 CYS A N 1
ATOM 2549 C CA . CYS A 1 329 ? -1.601 12.928 1.853 1.00 95.69 329 CYS A CA 1
ATOM 2550 C C . CYS A 1 329 ? -2.271 14.106 2.574 1.00 95.69 329 CYS A C 1
ATOM 2552 O O . CYS A 1 329 ? -2.062 14.273 3.771 1.00 95.69 329 CYS A O 1
ATOM 2554 N N . VAL A 1 330 ? -3.072 14.919 1.877 1.00 94.88 330 VAL A N 1
ATOM 2555 C CA . VAL A 1 330 ? -3.804 16.035 2.500 1.00 94.88 330 VAL A CA 1
ATOM 2556 C C . VAL A 1 330 ? -4.798 15.517 3.537 1.00 94.88 330 VAL A C 1
ATOM 2558 O O . VAL A 1 330 ? -4.792 16.023 4.657 1.00 94.88 330 VAL A O 1
ATOM 2561 N N . ASP A 1 331 ? -5.577 14.481 3.211 1.00 92.12 331 ASP A N 1
ATOM 2562 C CA . ASP A 1 331 ? -6.509 13.852 4.160 1.00 92.12 331 ASP A CA 1
ATOM 2563 C C . ASP A 1 331 ? -5.784 13.402 5.441 1.00 92.12 331 ASP A C 1
ATOM 2565 O O . ASP A 1 331 ? -6.229 13.686 6.551 1.00 92.12 331 ASP A O 1
ATOM 2569 N N . LEU A 1 332 ? -4.626 12.749 5.289 1.00 93.44 332 LEU A N 1
ATOM 2570 C CA . LEU A 1 332 ? -3.794 12.293 6.405 1.00 93.44 332 LEU A CA 1
ATOM 2571 C C . LEU A 1 332 ? -3.204 13.443 7.229 1.00 93.44 332 LEU A C 1
ATOM 2573 O O . LEU A 1 332 ? -3.105 13.334 8.448 1.00 93.44 332 LEU A O 1
ATOM 2577 N N . LEU A 1 333 ? -2.802 14.544 6.590 1.00 95.06 333 LEU A N 1
ATOM 2578 C CA . LEU A 1 333 ? -2.295 15.720 7.300 1.00 95.06 333 LEU A CA 1
ATOM 2579 C C . LEU A 1 333 ? -3.399 16.393 8.120 1.00 95.06 333 LEU A C 1
ATOM 2581 O O . LEU A 1 333 ? -3.147 16.775 9.260 1.00 95.06 333 LEU A O 1
ATOM 2585 N N . VAL A 1 334 ? -4.609 16.500 7.562 1.00 92.62 334 VAL A N 1
ATOM 2586 C CA . VAL A 1 334 ? -5.784 17.019 8.277 1.00 92.62 334 VAL A CA 1
ATOM 2587 C C . VAL A 1 334 ? -6.138 16.105 9.448 1.00 92.62 334 VAL A C 1
ATOM 2589 O O . VAL A 1 334 ? -6.315 16.595 10.564 1.00 92.62 334 VAL A O 1
ATOM 2592 N N . TRP A 1 335 ? -6.168 14.787 9.224 1.00 92.56 335 TRP A N 1
ATOM 2593 C CA . TRP A 1 335 ? -6.382 13.800 10.284 1.00 92.56 335 TRP A CA 1
ATOM 2594 C C . TRP A 1 335 ? -5.363 13.960 11.419 1.00 92.56 335 TRP A C 1
ATOM 2596 O O . TRP A 1 335 ? -5.762 14.098 12.570 1.00 92.56 335 TRP A O 1
ATOM 2606 N N . ALA A 1 336 ? -4.067 14.043 11.103 1.00 90.44 336 ALA A N 1
ATOM 2607 C CA . ALA A 1 336 ? -3.019 14.168 12.114 1.00 90.44 336 ALA A CA 1
ATOM 2608 C C . ALA A 1 336 ? -3.172 15.445 12.956 1.00 90.44 336 ALA A C 1
ATOM 2610 O O . ALA A 1 336 ? -2.974 15.412 14.165 1.00 90.44 336 ALA A O 1
ATOM 2611 N N . THR A 1 337 ? -3.565 16.568 12.341 1.00 88.75 337 THR A N 1
ATOM 2612 C CA . THR A 1 337 ? -3.823 17.810 13.093 1.00 88.75 337 THR A CA 1
ATOM 2613 C C . THR A 1 337 ? -5.066 17.737 13.974 1.00 88.75 337 THR A C 1
ATOM 2615 O O . THR A 1 337 ? -5.095 18.368 15.030 1.00 88.75 337 THR A O 1
ATOM 2618 N N . ALA A 1 338 ? -6.090 16.991 13.550 1.00 86.19 338 ALA A N 1
ATOM 2619 C CA . ALA A 1 338 ? -7.303 16.794 14.333 1.00 86.19 338 ALA A CA 1
ATOM 2620 C C . ALA A 1 338 ? -7.030 15.899 15.552 1.00 86.19 338 ALA A C 1
ATOM 2622 O O . ALA A 1 338 ? -7.381 16.284 16.660 1.00 86.19 338 ALA A O 1
ATOM 2623 N N . ASP A 1 339 ? -6.330 14.776 15.360 1.00 84.38 339 ASP A N 1
ATOM 2624 C CA . ASP A 1 339 ? -5.954 13.834 16.428 1.00 84.38 339 ASP A CA 1
ATOM 2625 C C . ASP A 1 339 ? -5.024 14.476 17.479 1.00 84.38 339 ASP A C 1
ATOM 2627 O O . ASP A 1 339 ? -5.185 14.248 18.672 1.00 84.38 339 ASP A O 1
ATOM 2631 N N . GLU A 1 340 ? -4.104 15.364 17.072 1.00 77.75 340 GLU A N 1
ATOM 2632 C CA . GLU A 1 340 ? -3.263 16.124 18.017 1.00 77.75 340 GLU A CA 1
ATOM 2633 C C . GLU A 1 340 ? -4.041 17.167 18.842 1.00 77.75 340 GLU A C 1
ATOM 2635 O O . GLU A 1 340 ? -3.566 17.583 19.903 1.00 77.75 340 GLU A O 1
ATOM 2640 N N . SER A 1 341 ? -5.200 17.624 18.357 1.00 73.88 341 SER A N 1
ATOM 2641 C CA . SER A 1 341 ? -5.966 18.719 18.971 1.00 73.88 341 SER A CA 1
ATOM 2642 C C . SER A 1 341 ? -7.018 18.256 19.989 1.00 73.88 341 SER A C 1
ATOM 2644 O O . SER A 1 341 ? -7.511 19.106 20.734 1.00 73.88 341 SER A O 1
ATOM 2646 N N . GLY A 1 342 ? -7.313 16.950 20.058 1.00 55.91 342 GLY A N 1
ATOM 2647 C CA . GLY A 1 342 ? -8.326 16.355 20.943 1.00 55.91 342 GLY A CA 1
ATOM 2648 C C . GLY A 1 342 ? -9.727 16.374 20.348 1.00 55.91 342 GLY A C 1
ATOM 2649 O O . GLY A 1 342 ? -10.433 17.390 20.550 1.00 55.91 342 GLY A O 1
#

pLDDT: mean 75.27, std 23.35, range [26.17, 98.38]

Foldseek 3Di:
DAPLLVVLLLVLLVLLQVLLVDVVCVVVSLVVLLVLLLVLLVVLLVLLVDPCVVDLVVLVCNQNHSLSSNLSSLLRHLFYWDDDRVSCLLVPDDDDPDPPPDPDDDDDDPDDDPPPPDPPDPPVPVPDPDDPPPPVPDDDDDDPDDDDDDDDDDDDDDDDPPVLPPDPDNSNCQPPVAQLNGPDDPPPDDTPGSLSRADDPVSLVSLLVSLLSCLDPSSQVSQLVSLCVCVVVCVDVDRQPNGCNLRSLSSSLVSNLSNLVNDAPHPLVSLVSLLVSLVVLLVVLVVVLVVVVVVVVVCVVDDDDDDPPDDDDDHHDSNVSSVSSNVSSVSSNVSSVVRVVD